Protein AF-A0A1W1VHV2-F1 (afdb_monomer)

pLDDT: mean 70.39, std 23.43, range [34.72, 97.94]

Organism: NCBI:txid695939

Nearest PDB structures (foldseek):
  7vsx-assembly1_A  TM=3.049E-01  e=1.206E+00  Oplophorus gracilirostris
  5ibo-assembly2_B  TM=2.809E-01  e=1.338E+00  Oplophorus gracilirostris
  4qgx-assembly3_B-2  TM=2.938E-01  e=2.374E+00  Homo sapiens

Structure (mmCIF, N/CA/C/O backbone):
data_AF-A0A1W1VHV2-F1
#
_entry.id   AF-A0A1W1VHV2-F1
#
loop_
_atom_site.group_PDB
_atom_site.id
_atom_site.type_symbol
_atom_site.label_atom_id
_atom_site.label_alt_id
_atom_site.label_comp_id
_atom_site.label_asym_id
_atom_site.label_entity_id
_atom_site.label_seq_id
_atom_site.pdbx_PDB_ins_code
_atom_site.Cartn_x
_atom_site.Cartn_y
_atom_site.Cartn_z
_atom_site.occupancy
_atom_site.B_iso_or_equiv
_atom_site.auth_seq_id
_atom_site.auth_comp_id
_atom_site.auth_asym_id
_atom_site.auth_atom_id
_atom_site.pdbx_PDB_model_num
ATOM 1 N N . MET A 1 1 ? -3.611 69.411 -1.180 1.00 46.16 1 MET A N 1
ATOM 2 C CA . MET A 1 1 ? -2.309 68.703 -1.144 1.00 46.16 1 MET A CA 1
ATOM 3 C C . MET A 1 1 ? -2.056 68.167 -2.555 1.00 46.16 1 MET A C 1
ATOM 5 O O . MET A 1 1 ? -2.666 67.181 -2.913 1.00 46.16 1 MET A O 1
ATOM 9 N N . SER A 1 2 ? -1.561 68.957 -3.509 1.00 45.34 2 SER A N 1
ATOM 10 C CA . SER A 1 2 ? -0.199 69.488 -3.720 1.00 45.34 2 SER A CA 1
ATOM 11 C C . SER A 1 2 ? 0.765 68.490 -4.389 1.00 45.34 2 SER A C 1
ATOM 13 O O . SER A 1 2 ? 1.057 67.450 -3.810 1.00 45.34 2 SER A O 1
ATOM 15 N N . ARG A 1 3 ? 1.307 68.955 -5.535 1.00 51.00 3 ARG A N 1
ATOM 16 C CA . ARG A 1 3 ? 2.403 68.480 -6.424 1.00 51.00 3 ARG A CA 1
ATOM 17 C C . ARG A 1 3 ? 1.969 67.570 -7.600 1.00 51.00 3 ARG A C 1
ATOM 19 O O . ARG A 1 3 ? 1.436 66.501 -7.359 1.00 51.00 3 ARG A O 1
ATOM 26 N N . ARG A 1 4 ? 1.976 68.011 -8.882 1.00 47.78 4 ARG A N 1
ATOM 27 C CA . ARG A 1 4 ? 3.103 68.406 -9.799 1.00 47.78 4 ARG A CA 1
ATOM 28 C C . ARG A 1 4 ? 4.195 67.320 -9.846 1.00 47.78 4 ARG A C 1
ATOM 30 O O . ARG A 1 4 ? 4.596 66.890 -8.779 1.00 47.78 4 ARG A O 1
ATOM 37 N N . ALA A 1 5 ? 4.793 66.900 -10.962 1.00 47.09 5 ALA A N 1
ATOM 38 C CA . ALA A 1 5 ? 4.772 67.257 -12.387 1.00 47.09 5 ALA A CA 1
ATOM 39 C C . ALA A 1 5 ? 5.662 66.226 -13.150 1.00 47.09 5 ALA A C 1
ATOM 41 O O . ALA A 1 5 ? 6.221 65.340 -12.514 1.00 47.09 5 ALA A O 1
ATOM 42 N N . GLU A 1 6 ? 5.834 66.434 -14.465 1.00 57.09 6 GLU A N 1
ATOM 43 C CA . GLU A 1 6 ? 6.851 65.867 -15.390 1.00 57.09 6 GLU A CA 1
ATOM 44 C C . GLU A 1 6 ? 6.553 64.468 -15.967 1.00 57.09 6 GLU A C 1
ATOM 46 O O . GLU A 1 6 ? 6.576 63.470 -15.265 1.00 57.09 6 GLU A O 1
ATOM 51 N N . GLN A 1 7 ? 6.147 64.282 -17.231 1.00 50.66 7 GLN A N 1
ATOM 52 C CA . GLN A 1 7 ? 6.642 64.779 -18.531 1.00 50.66 7 GLN A CA 1
ATOM 53 C C . GLN A 1 7 ? 8.048 64.272 -18.891 1.00 50.66 7 GLN A C 1
ATOM 55 O O . GLN A 1 7 ? 9.044 64.914 -18.587 1.00 50.66 7 GLN A O 1
ATOM 60 N N . ARG A 1 8 ? 8.118 63.196 -19.689 1.00 44.16 8 ARG A N 1
ATOM 61 C CA . ARG A 1 8 ? 9.088 63.107 -20.792 1.00 44.16 8 ARG A CA 1
ATOM 62 C C . ARG A 1 8 ? 8.592 62.188 -21.904 1.00 44.16 8 ARG A C 1
ATOM 64 O O . ARG A 1 8 ? 8.605 60.968 -21.811 1.00 44.16 8 ARG A O 1
ATOM 71 N N . VAL A 1 9 ? 8.191 62.842 -22.986 1.00 51.50 9 VAL A N 1
ATOM 72 C CA . VAL A 1 9 ? 8.218 62.309 -24.344 1.00 51.50 9 VAL A CA 1
ATOM 73 C C . VAL A 1 9 ? 9.679 62.019 -24.688 1.00 51.50 9 VAL A C 1
ATOM 75 O O . VAL A 1 9 ? 10.493 62.940 -24.696 1.00 51.50 9 VAL A O 1
ATOM 78 N N . GLN A 1 10 ? 10.009 60.770 -25.006 1.00 50.62 10 GLN A N 1
ATOM 79 C CA . GLN A 1 10 ? 11.232 60.429 -25.729 1.00 50.62 10 GLN A CA 1
ATOM 80 C C . GLN A 1 10 ? 10.896 59.498 -26.891 1.00 50.62 10 GLN A C 1
ATOM 82 O O . GLN A 1 10 ? 10.895 58.276 -26.813 1.00 50.62 10 GLN A O 1
ATOM 87 N N . ASN A 1 11 ? 10.572 60.182 -27.983 1.00 46.72 11 ASN A N 1
ATOM 88 C CA . ASN A 1 11 ? 10.811 59.814 -29.367 1.00 46.72 11 ASN A CA 1
ATOM 89 C C . ASN A 1 11 ? 12.067 58.930 -29.520 1.00 46.72 11 ASN A C 1
ATOM 91 O O . ASN A 1 11 ? 13.150 59.311 -29.081 1.00 46.72 11 ASN A O 1
ATOM 95 N N . SER A 1 12 ? 11.936 57.766 -30.150 1.00 46.41 12 SER A N 1
ATOM 96 C CA . SER A 1 12 ? 13.065 56.946 -30.604 1.00 46.41 12 SER A CA 1
ATOM 97 C C . SER A 1 12 ? 12.650 56.188 -31.856 1.00 46.41 12 SER A C 1
ATOM 99 O O . SER A 1 12 ? 12.110 55.089 -31.811 1.00 46.41 12 SER A O 1
ATOM 101 N N . LYS A 1 13 ? 12.879 56.835 -32.994 1.00 49.34 13 LYS A N 1
ATOM 102 C CA . LYS A 1 13 ? 12.854 56.249 -34.331 1.00 49.34 13 LYS A CA 1
ATOM 103 C C . LYS A 1 13 ? 14.155 55.462 -34.539 1.00 49.34 13 LYS A C 1
ATOM 105 O O . LYS A 1 13 ? 15.211 56.069 -34.376 1.00 49.34 13 LYS A O 1
ATOM 110 N N . PRO A 1 14 ? 14.128 54.199 -34.990 1.00 47.22 14 PRO A N 1
ATOM 111 C CA . PRO A 1 14 ? 15.280 53.611 -35.655 1.00 47.22 14 PRO A CA 1
ATOM 112 C C . PRO A 1 14 ? 15.006 53.475 -37.157 1.00 47.22 14 PRO A C 1
ATOM 114 O O . PRO A 1 14 ? 14.216 52.649 -37.609 1.00 47.22 14 PRO A O 1
ATOM 117 N N . LEU A 1 15 ? 15.681 54.325 -37.935 1.00 49.50 15 LEU A N 1
ATOM 118 C CA . LEU A 1 15 ? 16.074 54.004 -39.305 1.00 49.50 15 LEU A CA 1
ATOM 119 C C . LEU A 1 15 ? 17.267 53.048 -39.223 1.00 49.50 15 LEU A C 1
ATO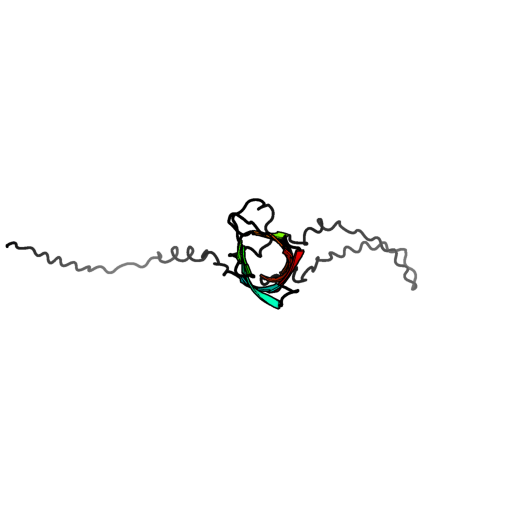M 121 O O . LEU A 1 15 ? 18.216 53.337 -38.500 1.00 49.50 15 LEU A O 1
ATOM 125 N N . GLY A 1 16 ? 17.271 51.986 -40.023 1.00 42.53 16 GLY A N 1
ATOM 126 C CA . GLY A 1 16 ? 18.490 51.205 -40.219 1.00 42.53 16 GLY A CA 1
ATOM 127 C C . GLY A 1 16 ? 18.260 49.857 -40.876 1.00 42.53 16 GLY A C 1
ATOM 128 O O . GLY A 1 16 ? 18.173 48.843 -40.200 1.00 42.53 16 GLY A O 1
ATOM 129 N N . ARG A 1 17 ? 18.180 49.857 -42.209 1.00 48.97 17 ARG A N 1
ATOM 130 C CA . ARG A 1 17 ? 18.412 48.677 -43.051 1.00 48.97 17 ARG A CA 1
ATOM 131 C C . ARG A 1 17 ? 19.785 48.075 -42.737 1.00 48.97 17 ARG A C 1
ATOM 133 O O . ARG A 1 17 ? 20.759 48.820 -42.711 1.00 48.97 17 ARG A O 1
ATOM 140 N N . GLY A 1 18 ? 19.873 46.747 -42.712 1.00 41.62 18 GLY A N 1
ATOM 141 C CA . GLY A 1 18 ? 21.086 46.065 -43.157 1.00 41.62 18 GLY A CA 1
ATOM 142 C C . GLY A 1 18 ? 21.492 44.825 -42.372 1.00 41.62 18 GLY A C 1
ATOM 143 O O . GLY A 1 18 ? 21.895 44.917 -41.224 1.00 41.62 18 GLY A O 1
ATOM 144 N N . VAL A 1 19 ? 21.552 43.728 -43.127 1.00 42.66 19 VAL A N 1
ATOM 145 C CA . VAL A 1 19 ? 22.446 42.573 -42.968 1.00 42.66 19 VAL A CA 1
ATOM 146 C C . VAL A 1 19 ? 21.924 41.411 -42.114 1.00 42.66 19 VAL A C 1
ATOM 148 O O . VAL A 1 19 ? 21.852 41.431 -40.892 1.00 42.66 19 VAL A O 1
ATOM 151 N N . ALA A 1 20 ? 21.580 40.367 -42.868 1.00 47.47 20 ALA A N 1
ATOM 152 C CA . ALA A 1 20 ? 21.399 38.981 -42.486 1.00 47.47 20 ALA A CA 1
ATOM 153 C C . ALA A 1 20 ? 22.526 38.429 -41.600 1.00 47.47 20 ALA A C 1
ATOM 155 O O . ALA A 1 20 ? 23.688 38.781 -41.779 1.00 47.47 20 ALA A O 1
ATOM 156 N N . GLY A 1 21 ? 22.204 37.455 -40.750 1.00 41.00 21 GLY A N 1
ATOM 157 C CA . GLY A 1 21 ? 23.234 36.588 -40.181 1.00 41.00 21 GLY A CA 1
ATOM 158 C C . GLY A 1 21 ? 22.825 35.891 -38.894 1.00 41.00 21 GLY A C 1
ATOM 159 O O . GLY A 1 21 ? 22.950 36.460 -37.821 1.00 41.00 21 GLY A O 1
ATOM 160 N N . CYS A 1 22 ? 22.351 34.651 -39.034 1.00 45.12 22 CYS A N 1
ATOM 161 C CA . CYS A 1 22 ? 22.506 33.535 -38.095 1.00 45.12 22 CYS A CA 1
ATOM 162 C C . CYS A 1 22 ? 22.756 33.864 -36.609 1.00 45.12 22 CYS A C 1
ATOM 164 O O . CYS A 1 22 ? 23.897 33.845 -36.160 1.00 45.12 22 CYS A O 1
ATOM 166 N N . ALA A 1 23 ? 21.696 34.028 -35.813 1.00 42.41 23 ALA A N 1
ATOM 167 C CA . ALA A 1 23 ? 21.798 33.898 -34.351 1.00 42.41 23 ALA A CA 1
ATOM 168 C C . ALA A 1 23 ? 20.486 33.443 -33.677 1.00 42.41 23 ALA A C 1
ATOM 170 O O . ALA A 1 23 ? 20.218 33.772 -32.526 1.00 42.41 23 ALA A O 1
ATOM 171 N N . LEU A 1 24 ? 19.647 32.676 -34.379 1.00 49.59 24 LEU A N 1
ATOM 172 C CA . LEU A 1 24 ? 18.458 32.027 -33.814 1.00 49.59 24 LEU A CA 1
ATOM 173 C C . LEU A 1 24 ? 18.699 30.516 -33.820 1.00 49.59 24 LEU A C 1
ATOM 175 O O . LEU A 1 24 ? 18.392 29.856 -34.806 1.00 49.59 24 LEU A O 1
ATOM 179 N N . GLY A 1 25 ? 19.311 29.962 -32.769 1.00 51.78 25 GLY A N 1
ATOM 180 C CA . GLY A 1 25 ? 19.614 28.524 -32.797 1.00 51.78 25 GLY A CA 1
ATOM 181 C C . GLY A 1 25 ? 20.086 27.819 -31.528 1.00 51.78 25 GLY A C 1
ATOM 182 O O . GLY A 1 25 ? 20.422 26.648 -31.637 1.00 51.78 25 GLY A O 1
ATOM 183 N N . VAL A 1 26 ? 20.136 28.449 -30.343 1.00 49.34 26 VAL A N 1
ATOM 184 C CA . VAL A 1 26 ? 20.711 27.770 -29.149 1.00 49.34 26 VAL A CA 1
ATOM 185 C C . VAL A 1 26 ? 19.825 27.806 -27.890 1.00 49.34 26 VAL A C 1
ATOM 187 O O . VAL A 1 26 ? 20.106 27.107 -26.925 1.00 49.34 26 VAL A O 1
ATOM 190 N N . ALA A 1 27 ? 18.690 28.512 -27.879 1.00 46.28 27 ALA A N 1
ATOM 191 C CA . ALA A 1 27 ? 17.846 28.600 -26.673 1.00 46.28 27 ALA A CA 1
ATOM 192 C C . ALA A 1 27 ? 16.761 27.504 -26.540 1.00 46.28 27 ALA A C 1
ATOM 194 O O . ALA A 1 27 ? 16.079 27.450 -25.522 1.00 46.28 27 ALA A O 1
ATOM 195 N N . ALA A 1 28 ? 16.585 26.623 -27.534 1.00 49.59 28 ALA A N 1
ATOM 196 C CA . ALA A 1 28 ? 15.492 25.637 -27.543 1.00 49.59 28 ALA A CA 1
ATOM 197 C C . ALA A 1 28 ? 15.873 24.236 -27.017 1.00 49.59 28 ALA A C 1
ATOM 199 O O . ALA A 1 28 ? 15.008 23.371 -26.925 1.00 49.59 28 ALA A O 1
ATOM 200 N N . LEU A 1 29 ? 17.139 23.987 -26.660 1.00 48.91 29 LEU A N 1
ATOM 201 C CA . LEU A 1 29 ? 17.611 22.645 -26.273 1.00 48.91 29 LEU A CA 1
ATOM 202 C C . LEU A 1 29 ? 17.607 22.368 -24.758 1.00 48.91 29 LEU A C 1
ATOM 204 O O . LEU A 1 29 ? 17.902 21.249 -24.351 1.00 48.91 29 LEU A O 1
ATOM 208 N N . LEU A 1 30 ? 17.232 23.338 -23.917 1.00 47.44 30 LEU A N 1
ATOM 209 C CA . LEU A 1 30 ? 17.225 23.172 -22.453 1.00 47.44 30 LEU A CA 1
ATOM 210 C C . LEU A 1 30 ? 15.849 22.836 -21.849 1.00 47.44 30 LEU A C 1
ATOM 212 O O . LEU A 1 30 ? 15.763 22.644 -20.640 1.00 47.44 30 LEU A O 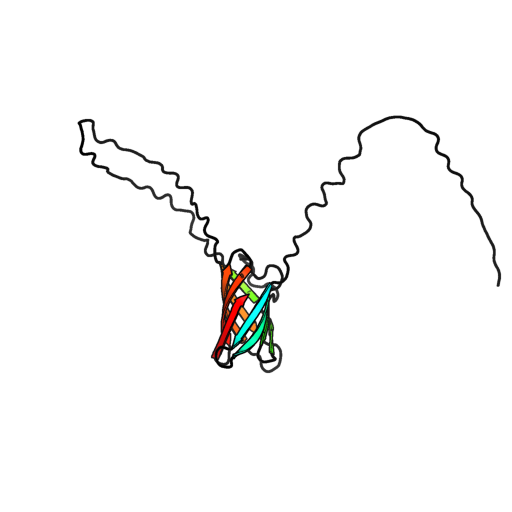1
ATOM 216 N N . SER A 1 31 ? 14.775 22.722 -22.639 1.00 48.25 31 SER A N 1
ATOM 217 C CA . SER A 1 31 ? 13.433 22.430 -22.099 1.00 48.25 31 SER A CA 1
ATOM 218 C C . SER A 1 31 ? 13.074 20.939 -22.004 1.00 48.25 31 SER A C 1
ATOM 220 O O . SER A 1 31 ? 11.997 20.623 -21.504 1.00 48.25 31 SER A O 1
ATOM 222 N N . SER A 1 32 ? 13.925 20.005 -22.456 1.00 48.28 32 SER A N 1
ATOM 223 C CA . SER A 1 32 ? 13.510 18.590 -22.576 1.00 48.28 32 SER A CA 1
ATOM 224 C C . SER A 1 32 ? 13.691 17.726 -21.318 1.00 48.28 32 SER A C 1
ATOM 226 O O . SER A 1 32 ? 13.180 16.612 -21.280 1.00 48.28 32 SER A O 1
ATOM 228 N N . CYS A 1 33 ? 14.315 18.240 -20.254 1.00 52.69 33 CYS A N 1
ATOM 229 C CA . CYS A 1 33 ? 14.342 17.577 -18.944 1.00 52.69 33 CYS A CA 1
ATOM 230 C C . CYS A 1 33 ? 13.287 18.179 -18.006 1.00 52.69 33 CYS A C 1
ATOM 232 O O . CYS A 1 33 ? 13.609 18.692 -16.935 1.00 52.69 33 CYS A O 1
ATOM 234 N N . ALA A 1 34 ? 12.011 18.127 -18.391 1.00 55.25 34 ALA A N 1
ATOM 235 C CA . ALA A 1 34 ? 10.958 18.215 -17.387 1.00 55.25 34 ALA A CA 1
ATOM 236 C C . ALA A 1 34 ? 10.967 16.889 -16.603 1.00 55.25 34 ALA A C 1
ATOM 238 O O . ALA A 1 34 ? 10.843 15.832 -17.229 1.00 55.25 34 ALA A O 1
ATOM 239 N N . PRO A 1 35 ? 11.147 16.893 -15.269 1.00 57.12 35 PRO A N 1
ATOM 240 C CA . PRO A 1 35 ? 11.045 15.668 -14.493 1.00 57.12 35 PRO A CA 1
ATOM 241 C C . PRO A 1 35 ? 9.645 15.096 -14.709 1.00 57.12 35 PRO A C 1
ATOM 243 O O . PRO A 1 35 ? 8.649 15.778 -14.467 1.00 57.12 35 PRO A O 1
ATOM 246 N N . THR A 1 36 ? 9.561 13.858 -15.196 1.00 58.16 36 THR A N 1
ATOM 247 C CA . THR A 1 36 ? 8.297 13.129 -15.256 1.00 58.16 36 THR A CA 1
ATOM 248 C C . THR A 1 36 ? 7.767 13.026 -13.829 1.00 58.16 36 THR A C 1
ATOM 250 O O . THR A 1 36 ? 8.256 12.229 -13.031 1.00 58.16 36 THR A O 1
ATOM 253 N N . LEU A 1 37 ? 6.803 13.880 -13.487 1.00 56.34 37 LEU A N 1
ATOM 254 C CA . LEU A 1 37 ? 6.045 13.795 -12.248 1.00 56.34 37 LEU A CA 1
ATOM 255 C C . LEU A 1 37 ? 5.239 12.497 -12.316 1.00 56.34 37 LEU A C 1
ATOM 257 O O . LEU A 1 37 ? 4.142 12.467 -12.866 1.00 56.34 37 LEU A O 1
ATOM 261 N N . THR A 1 38 ? 5.801 11.400 -11.813 1.00 66.25 38 THR A N 1
ATOM 262 C CA . THR A 1 38 ? 5.036 10.173 -11.581 1.00 66.25 38 THR A CA 1
ATOM 263 C C . THR A 1 38 ? 3.916 10.504 -10.605 1.00 66.25 38 THR A C 1
ATOM 265 O O . THR A 1 38 ? 4.187 10.934 -9.482 1.00 66.25 38 THR A O 1
ATOM 268 N N . ALA A 1 39 ? 2.670 10.356 -11.052 1.00 73.75 39 ALA A N 1
ATOM 269 C CA . ALA A 1 39 ? 1.502 10.527 -10.203 1.00 73.75 39 ALA A CA 1
ATOM 270 C C . ALA A 1 39 ? 1.523 9.512 -9.046 1.00 73.75 39 ALA A C 1
ATOM 272 O O . ALA A 1 39 ? 2.211 8.493 -9.099 1.00 73.75 39 ALA A O 1
ATOM 273 N N . SER A 1 40 ? 0.786 9.817 -7.981 1.00 85.56 40 SER A N 1
ATOM 274 C CA . SER A 1 40 ? 0.564 8.872 -6.888 1.00 85.56 40 SER A CA 1
ATOM 275 C C . SER A 1 40 ? -0.372 7.750 -7.350 1.00 85.56 40 SER A C 1
ATOM 277 O O . SER A 1 40 ? -1.363 8.031 -8.023 1.00 85.56 40 SER A O 1
ATOM 279 N N . THR A 1 41 ? -0.077 6.504 -6.973 1.00 90.25 41 THR A N 1
ATOM 280 C CA . THR A 1 41 ? -0.965 5.355 -7.219 1.00 90.25 41 THR A CA 1
ATOM 281 C C . THR A 1 41 ? -1.919 5.194 -6.043 1.00 90.25 41 THR A C 1
ATOM 283 O O . THR A 1 41 ? -1.486 5.221 -4.890 1.00 90.25 41 THR A O 1
ATOM 286 N N . VAL A 1 42 ? -3.211 5.020 -6.318 1.00 94.31 42 VAL A N 1
ATOM 287 C CA . VAL A 1 42 ? -4.249 4.836 -5.296 1.00 94.31 42 VAL A CA 1
ATOM 288 C C . VAL A 1 42 ? -4.938 3.500 -5.520 1.00 94.31 42 VAL A C 1
ATOM 290 O O . VAL A 1 42 ? -5.335 3.187 -6.636 1.00 94.31 42 VAL A O 1
ATOM 293 N N . GLY A 1 43 ? -5.118 2.748 -4.442 1.00 95.88 43 GLY A N 1
ATOM 294 C CA . GLY A 1 43 ? -5.795 1.464 -4.441 1.00 95.88 43 GLY A CA 1
ATOM 295 C C . GLY A 1 43 ? -6.746 1.285 -3.269 1.00 95.88 43 GLY A C 1
ATOM 296 O O . GLY A 1 43 ? -6.993 2.197 -2.476 1.00 95.88 43 GLY A O 1
ATOM 297 N N . ARG A 1 44 ? -7.262 0.065 -3.155 1.00 97.56 44 ARG A N 1
ATOM 298 C CA . ARG A 1 44 ? -8.209 -0.368 -2.128 1.00 97.56 44 ARG A CA 1
ATOM 299 C C . ARG A 1 44 ? -7.553 -1.391 -1.212 1.00 97.56 44 ARG A C 1
ATOM 301 O O . ARG A 1 44 ? -6.782 -2.226 -1.678 1.00 97.56 44 ARG A O 1
ATOM 308 N N . VAL A 1 45 ? -7.895 -1.346 0.069 1.00 97.19 45 VAL A N 1
ATOM 309 C CA . VAL A 1 45 ? -7.560 -2.374 1.062 1.00 97.19 45 VAL A CA 1
ATOM 310 C C . VAL A 1 45 ? -8.848 -2.864 1.713 1.00 97.19 45 VAL A C 1
ATOM 312 O O . VAL A 1 45 ? -9.766 -2.077 1.912 1.00 97.19 45 VAL A O 1
ATOM 315 N N . VAL A 1 46 ? -8.942 -4.153 2.022 1.00 97.81 46 VAL A N 1
ATOM 316 C CA . VAL A 1 46 ? -10.135 -4.749 2.633 1.00 97.81 46 VAL A CA 1
ATOM 317 C C . VAL A 1 46 ? -9.721 -5.668 3.768 1.00 97.81 46 VAL A C 1
ATOM 319 O O . VAL A 1 46 ? -8.849 -6.517 3.589 1.00 97.81 46 VAL A O 1
ATOM 322 N N . ASN A 1 47 ? -10.358 -5.523 4.926 1.00 97.00 47 ASN A N 1
ATOM 323 C CA . ASN A 1 47 ?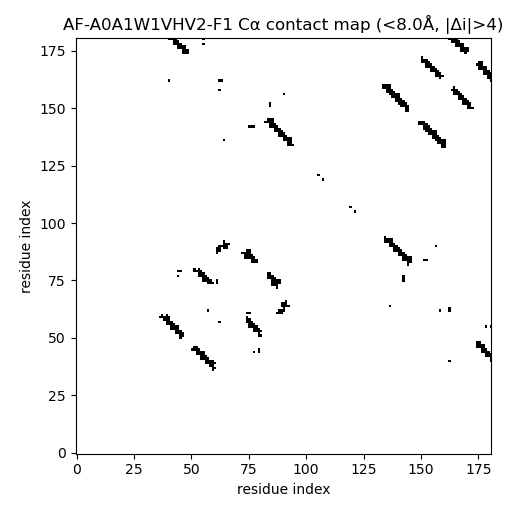 -10.258 -6.481 6.014 1.00 97.00 47 ASN A CA 1
ATOM 324 C C . ASN A 1 47 ? -11.059 -7.740 5.662 1.00 97.00 47 ASN A C 1
ATOM 326 O O . ASN A 1 47 ? -12.281 -7.710 5.550 1.00 97.00 47 ASN A O 1
ATOM 330 N N . THR A 1 48 ? -10.371 -8.866 5.514 1.00 96.38 48 THR A N 1
ATOM 331 C CA . THR A 1 48 ? -10.984 -10.133 5.086 1.00 96.38 48 THR A CA 1
ATOM 332 C C . THR A 1 48 ? -11.922 -10.751 6.119 1.00 96.38 48 THR A C 1
ATOM 334 O O . THR A 1 48 ? -12.755 -11.572 5.746 1.00 96.38 48 THR A O 1
ATOM 337 N N . SER A 1 49 ? -11.804 -10.387 7.402 1.00 94.12 49 SER A N 1
ATOM 338 C CA . SER A 1 49 ? -12.673 -10.932 8.449 1.00 94.12 49 SER A CA 1
ATOM 339 C C . SER A 1 49 ? -13.934 -10.103 8.671 1.00 94.12 49 SER A C 1
ATOM 341 O O . SER A 1 49 ? -14.974 -10.673 8.987 1.00 94.12 49 SER A O 1
ATOM 343 N N . THR A 1 50 ? -13.866 -8.779 8.502 1.00 95.44 50 THR A N 1
ATOM 344 C CA . THR A 1 50 ? -15.004 -7.873 8.749 1.00 95.44 50 THR A CA 1
ATOM 345 C C . THR A 1 50 ? -15.658 -7.342 7.475 1.00 95.44 50 THR A C 1
ATOM 347 O O . THR A 1 50 ? -16.770 -6.827 7.541 1.00 95.44 50 THR A O 1
ATOM 350 N N . GLY A 1 51 ? -14.987 -7.443 6.324 1.00 95.00 51 GLY A N 1
ATOM 351 C CA . GLY A 1 51 ? -15.410 -6.815 5.070 1.00 95.00 51 GLY A CA 1
ATOM 352 C C . GLY A 1 51 ? -15.202 -5.299 5.037 1.00 95.00 51 GLY A C 1
ATOM 353 O O . GLY A 1 51 ? -15.637 -4.646 4.096 1.00 95.00 51 GLY A O 1
ATOM 354 N N . GLU A 1 52 ? -14.556 -4.725 6.054 1.00 96.56 52 GLU A N 1
ATOM 355 C CA . GLU A 1 52 ? -14.301 -3.290 6.109 1.00 96.56 52 GLU A CA 1
ATOM 356 C C . GLU A 1 52 ? -13.320 -2.865 5.014 1.00 96.56 52 GLU A C 1
ATOM 358 O O . GLU A 1 52 ? -12.215 -3.405 4.912 1.00 96.56 52 GLU A O 1
ATOM 363 N N . GLU A 1 53 ? -13.717 -1.880 4.213 1.00 96.88 53 GLU A N 1
ATOM 364 C CA . GLU A 1 53 ? -12.902 -1.345 3.128 1.00 96.88 53 GLU A CA 1
ATOM 365 C C . GLU A 1 53 ? -12.161 -0.071 3.536 1.00 96.88 53 GLU A C 1
ATOM 367 O O . GLU A 1 53 ? -12.565 0.688 4.416 1.00 96.88 53 GLU A O 1
ATOM 372 N N . GLY A 1 54 ? -11.061 0.174 2.841 1.00 96.75 54 GLY A N 1
ATOM 373 C CA . GLY A 1 54 ? -10.199 1.322 3.018 1.00 96.75 54 GLY A CA 1
ATOM 374 C C . GLY A 1 54 ? -9.419 1.637 1.746 1.00 96.75 54 GLY A C 1
ATOM 375 O O . GLY A 1 54 ? -9.575 0.985 0.711 1.00 96.75 54 GLY A O 1
ATOM 376 N N . SER A 1 55 ? -8.531 2.623 1.825 1.00 97.38 55 SER A N 1
ATOM 377 C CA . SER A 1 55 ? -7.693 3.060 0.704 1.00 97.38 55 SER A CA 1
ATOM 378 C C . SER A 1 55 ? -6.208 2.929 1.014 1.00 97.38 55 SER A C 1
ATOM 380 O O . SER A 1 55 ? -5.783 3.169 2.144 1.00 97.38 55 SER A O 1
ATOM 382 N N . VAL A 1 56 ? -5.408 2.640 -0.007 1.00 96.81 56 VAL A N 1
ATOM 383 C CA . VAL A 1 56 ? -3.943 2.722 0.043 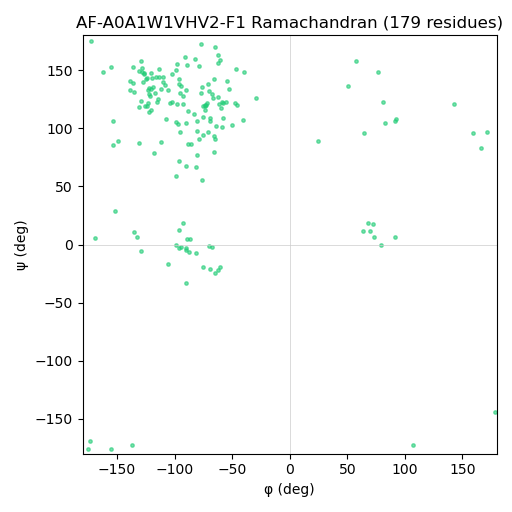1.00 96.81 56 VAL A CA 1
ATOM 384 C C . VAL A 1 56 ? -3.455 3.734 -0.986 1.00 96.81 56 VAL A C 1
ATOM 386 O O . VAL A 1 56 ? -3.917 3.739 -2.121 1.00 96.81 56 VAL A O 1
ATOM 389 N N . THR A 1 57 ? -2.512 4.585 -0.599 1.00 96.31 57 THR A N 1
ATOM 390 C CA . THR A 1 57 ? -1.925 5.612 -1.460 1.00 96.31 57 THR A CA 1
ATOM 391 C C . THR A 1 57 ? -0.413 5.465 -1.458 1.00 96.31 57 THR A C 1
ATOM 393 O O . THR A 1 57 ? 0.235 5.618 -0.421 1.00 96.31 57 THR A O 1
ATOM 396 N N . PHE A 1 58 ? 0.154 5.207 -2.630 1.00 94.00 58 PHE A N 1
ATOM 397 C CA . PHE A 1 58 ? 1.586 5.132 -2.874 1.00 94.00 58 PHE A CA 1
ATOM 398 C C . PHE A 1 58 ? 2.075 6.460 -3.439 1.00 94.00 58 PHE A C 1
ATOM 400 O O . PHE A 1 58 ? 1.618 6.920 -4.488 1.00 94.00 58 PHE A O 1
ATOM 407 N N . GLY A 1 59 ? 3.018 7.087 -2.745 1.00 90.69 59 GLY A N 1
ATOM 408 C CA . GLY A 1 59 ? 3.667 8.302 -3.209 1.00 90.69 59 GLY A CA 1
ATOM 409 C C . GLY A 1 59 ? 4.449 8.082 -4.514 1.00 90.69 59 GLY A C 1
ATOM 410 O O . GLY A 1 59 ? 4.776 6.944 -4.864 1.00 90.69 59 GLY A O 1
ATOM 411 N N . PRO A 1 60 ? 4.795 9.166 -5.228 1.00 86.12 60 PRO A N 1
ATOM 412 C CA . PRO A 1 60 ? 5.536 9.105 -6.486 1.00 86.12 60 PRO A CA 1
ATOM 413 C C . PRO A 1 60 ? 6.768 8.190 -6.425 1.00 86.12 60 PRO A C 1
ATOM 415 O O . PRO A 1 60 ? 7.669 8.382 -5.604 1.00 86.12 60 PRO A O 1
ATOM 418 N N . GLY A 1 61 ? 6.809 7.185 -7.302 1.00 83.62 61 GLY A N 1
ATOM 419 C CA . GLY A 1 61 ? 7.934 6.255 -7.424 1.00 83.62 61 GLY A CA 1
ATOM 420 C C . GLY A 1 61 ? 8.122 5.283 -6.251 1.00 83.62 61 GLY A C 1
ATOM 421 O O . GLY A 1 61 ? 9.164 4.628 -6.189 1.00 83.62 61 GLY A O 1
ATOM 422 N N . ALA A 1 62 ? 7.153 5.168 -5.333 1.00 85.88 62 ALA A N 1
ATOM 423 C CA . ALA A 1 62 ? 7.171 4.174 -4.253 1.00 85.88 62 ALA A CA 1
ATOM 424 C C . ALA A 1 62 ? 7.083 2.727 -4.773 1.00 85.88 62 ALA A C 1
ATOM 426 O O . ALA A 1 62 ? 7.562 1.808 -4.116 1.00 85.88 62 ALA A O 1
ATOM 427 N N . LEU A 1 63 ? 6.513 2.545 -5.968 1.00 85.62 63 LEU A N 1
ATOM 428 C CA . LEU A 1 63 ? 6.312 1.255 -6.630 1.00 85.62 63 LEU A CA 1
ATOM 429 C C . LEU A 1 63 ? 7.422 0.897 -7.638 1.00 85.62 63 LE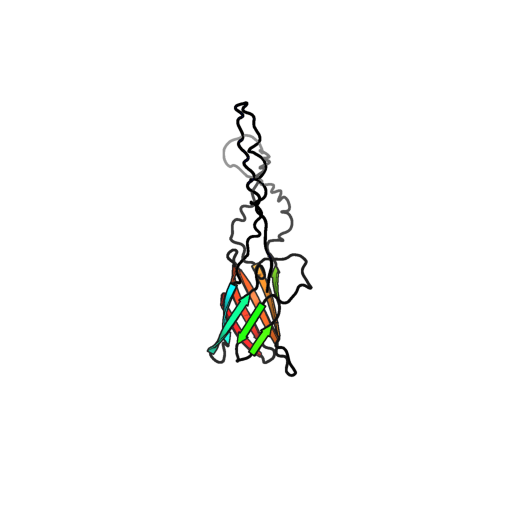U A C 1
ATOM 431 O O . LEU A 1 63 ? 7.314 -0.057 -8.412 1.00 85.62 63 LEU A O 1
ATOM 435 N N . ARG A 1 64 ? 8.537 1.632 -7.609 1.00 82.31 64 ARG A N 1
ATOM 436 C CA . ARG A 1 64 ? 9.739 1.328 -8.393 1.00 82.31 64 ARG A CA 1
ATOM 437 C C . ARG A 1 64 ? 10.729 0.554 -7.527 1.00 82.31 64 ARG A C 1
ATOM 439 O O . ARG A 1 64 ? 10.943 0.896 -6.366 1.00 82.31 64 ARG A O 1
ATOM 446 N N . ALA A 1 65 ? 11.367 -0.467 -8.101 1.00 71.69 65 ALA A N 1
ATOM 447 C CA . ALA A 1 65 ? 12.453 -1.169 -7.426 1.00 71.69 65 ALA A CA 1
ATOM 448 C C . ALA A 1 65 ? 13.610 -0.192 -7.165 1.00 71.69 65 ALA A C 1
ATOM 450 O O . ALA A 1 65 ? 14.070 0.490 -8.083 1.00 71.69 65 ALA A O 1
ATOM 451 N N . ARG A 1 66 ? 14.071 -0.109 -5.914 1.00 67.00 66 ARG A N 1
ATOM 452 C CA . ARG A 1 66 ? 15.215 0.726 -5.527 1.00 67.00 66 ARG A CA 1
ATOM 453 C C . ARG A 1 66 ? 16.279 -0.145 -4.886 1.00 67.00 66 ARG A C 1
ATOM 455 O O . ARG A 1 66 ? 16.084 -0.668 -3.793 1.00 67.00 66 ARG A O 1
ATOM 462 N N . ALA A 1 67 ? 17.424 -0.269 -5.548 1.00 56.91 67 ALA A N 1
ATOM 463 C CA . ALA A 1 67 ? 18.606 -0.840 -4.924 1.00 56.91 67 ALA A CA 1
ATOM 464 C C . ALA A 1 67 ? 19.194 0.187 -3.937 1.00 56.91 67 ALA A C 1
ATOM 466 O O . ALA A 1 67 ? 19.572 1.283 -4.342 1.00 56.91 67 ALA A O 1
ATOM 467 N N . GLY A 1 68 ? 19.262 -0.159 -2.648 1.00 53.34 68 GLY A N 1
ATOM 468 C CA . GLY A 1 68 ? 20.065 0.576 -1.659 1.00 53.34 68 GLY A CA 1
ATOM 469 C C . GLY A 1 68 ? 19.388 1.708 -0.872 1.00 53.34 68 GLY A C 1
ATOM 470 O O . GLY A 1 68 ? 20.072 2.370 -0.101 1.00 53.34 68 GLY A O 1
ATOM 471 N N . ASP A 1 69 ? 18.075 1.932 -0.996 1.00 51.62 69 ASP A N 1
ATOM 472 C CA . ASP A 1 69 ? 17.359 2.966 -0.220 1.00 51.62 69 ASP A CA 1
ATOM 473 C C . ASP A 1 69 ? 16.688 2.361 1.031 1.00 51.62 69 ASP A C 1
ATOM 47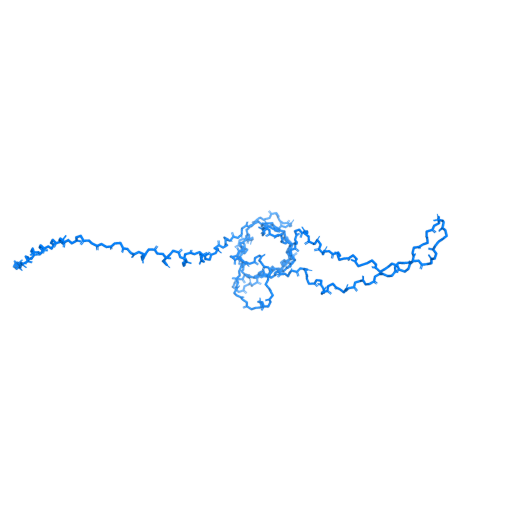5 O O . ASP A 1 69 ? 15.469 2.176 1.102 1.00 51.62 69 ASP A O 1
ATOM 479 N N . THR A 1 70 ? 17.511 1.993 2.016 1.00 51.84 70 THR A N 1
ATOM 480 C CA . THR A 1 70 ? 17.073 1.344 3.266 1.00 51.84 70 THR A CA 1
ATOM 481 C C . THR A 1 70 ? 16.543 2.320 4.326 1.00 51.84 70 THR A C 1
ATOM 483 O O . THR A 1 70 ? 15.997 1.868 5.328 1.00 51.84 70 THR A O 1
ATOM 486 N N . LEU A 1 71 ? 16.659 3.642 4.117 1.00 52.38 71 LEU A N 1
ATOM 487 C CA . LEU A 1 71 ? 16.359 4.672 5.132 1.00 52.38 71 LEU A CA 1
ATOM 488 C C . LEU A 1 71 ? 15.529 5.868 4.632 1.00 52.38 71 LEU A C 1
ATOM 490 O O . LEU A 1 71 ? 15.417 6.875 5.332 1.00 52.38 71 LEU A O 1
ATOM 494 N N . GLY A 1 72 ? 14.961 5.827 3.429 1.00 61.34 72 GLY A N 1
ATOM 495 C CA . GLY A 1 72 ? 14.184 6.966 2.946 1.00 61.34 72 GLY A CA 1
ATOM 496 C C . GLY A 1 72 ? 12.903 7.256 3.765 1.00 61.34 72 GLY A C 1
ATOM 497 O O . GLY A 1 72 ? 12.409 6.447 4.551 1.00 61.34 72 GLY A O 1
ATOM 498 N N . LYS A 1 73 ? 12.293 8.412 3.485 1.00 77.00 73 LYS A N 1
ATOM 499 C CA . LYS A 1 73 ? 11.046 8.909 4.105 1.00 77.00 73 LYS A CA 1
ATOM 500 C C . LYS A 1 73 ? 9.829 8.009 3.844 1.00 77.00 73 LYS A C 1
ATOM 502 O O . LYS A 1 73 ? 9.786 7.315 2.831 1.00 77.00 73 LYS A O 1
ATOM 507 N N . ASN A 1 74 ? 8.814 8.066 4.704 1.00 84.69 74 ASN A N 1
ATOM 508 C CA . ASN A 1 74 ? 7.539 7.390 4.450 1.00 84.69 74 ASN A CA 1
ATOM 509 C C . ASN A 1 74 ? 6.978 7.776 3.071 1.00 84.69 74 ASN A C 1
ATOM 511 O O . ASN A 1 74 ? 6.989 8.949 2.698 1.00 84.69 74 ASN A O 1
ATOM 515 N N . ASN A 1 75 ? 6.533 6.780 2.310 1.00 87.81 75 ASN A N 1
ATOM 516 C CA . ASN A 1 75 ? 6.054 6.931 0.937 1.00 87.81 75 ASN A CA 1
ATOM 517 C C . ASN A 1 75 ? 4.726 6.203 0.685 1.00 87.81 75 ASN A C 1
ATOM 519 O O . ASN A 1 75 ? 4.286 6.158 -0.459 1.00 87.81 75 ASN A O 1
ATOM 523 N N . VAL A 1 76 ? 4.095 5.648 1.723 1.00 93.81 76 VAL A N 1
ATOM 524 C CA . VAL A 1 76 ? 2.781 5.006 1.634 1.00 93.81 76 VAL A CA 1
ATOM 525 C C . VAL A 1 76 ? 1.909 5.428 2.806 1.00 93.81 76 VAL A C 1
ATOM 527 O O . VAL A 1 76 ? 2.377 5.467 3.948 1.00 93.81 76 VAL A O 1
ATOM 530 N N . THR A 1 77 ? 0.638 5.680 2.510 1.00 96.38 77 THR A N 1
ATOM 531 C CA . THR A 1 77 ? -0.418 5.909 3.496 1.00 96.38 77 THR A CA 1
ATOM 532 C C . THR A 1 77 ? -1.535 4.895 3.279 1.00 96.38 77 THR A C 1
ATOM 534 O O . THR A 1 77 ? -1.959 4.682 2.146 1.00 96.38 77 THR A O 1
ATOM 537 N N . VAL A 1 78 ? -2.028 4.277 4.349 1.00 96.69 78 VAL A N 1
ATOM 538 C CA . VAL A 1 78 ? -3.173 3.355 4.328 1.00 96.69 78 VAL A CA 1
ATOM 539 C C . VAL A 1 78 ? -4.236 3.880 5.284 1.00 96.69 78 VAL A C 1
ATOM 541 O O . VAL A 1 78 ? -3.920 4.232 6.415 1.00 96.69 78 VAL A O 1
ATOM 544 N N . GLN A 1 79 ? -5.490 3.919 4.851 1.00 97.00 79 GLN A N 1
ATOM 545 C CA . GLN A 1 79 ? -6.633 4.292 5.683 1.00 97.00 79 GLN A CA 1
ATOM 546 C C . GLN A 1 79 ? -7.618 3.130 5.717 1.00 97.00 79 GLN A C 1
ATOM 548 O O . GLN A 1 79 ? -8.138 2.759 4.671 1.00 97.00 79 GLN A O 1
ATOM 553 N N . VAL A 1 80 ? -7.840 2.541 6.892 1.00 95.81 80 VAL A N 1
ATOM 554 C CA . VAL A 1 80 ? -8.763 1.412 7.125 1.00 95.81 80 VAL A CA 1
ATOM 555 C C . VAL A 1 80 ? -9.069 1.336 8.622 1.00 95.81 80 VAL A C 1
ATOM 557 O O . VAL A 1 80 ? -8.215 1.713 9.428 1.00 95.81 80 VAL A O 1
ATOM 560 N N . GLY A 1 81 ? -10.253 0.890 9.044 1.00 91.38 81 GLY A N 1
ATOM 561 C CA . GLY A 1 81 ? -10.545 0.803 10.483 1.00 91.38 81 GLY A CA 1
ATOM 562 C C . GLY A 1 81 ? -10.758 2.162 11.149 1.00 91.38 81 GLY A C 1
ATOM 563 O O . GLY A 1 81 ? -10.532 2.282 12.350 1.00 91.38 81 GLY A O 1
ATOM 564 N N . GLY A 1 82 ? -11.028 3.224 10.377 1.00 91.31 82 GLY A N 1
ATOM 565 C CA . GLY A 1 82 ? -10.967 4.612 10.859 1.00 91.31 82 GLY A CA 1
ATOM 566 C C . GLY A 1 82 ? -9.565 5.074 11.294 1.00 91.31 82 GLY A C 1
ATOM 567 O O . GLY A 1 82 ? -9.427 6.130 11.909 1.00 91.31 82 GLY A O 1
ATOM 568 N N . ARG A 1 83 ? -8.516 4.297 10.993 1.00 93.50 83 ARG A N 1
ATOM 569 C CA . ARG A 1 83 ? -7.123 4.570 11.367 1.00 93.50 83 ARG A CA 1
ATOM 570 C C . ARG A 1 83 ? -6.304 4.939 10.131 1.00 93.50 83 ARG A C 1
ATOM 572 O O . ARG A 1 83 ? -6.503 4.381 9.054 1.00 93.50 83 ARG A O 1
ATOM 579 N N . SER A 1 84 ? -5.355 5.858 10.307 1.00 95.88 84 SER A N 1
ATOM 580 C CA . SER A 1 84 ? -4.363 6.215 9.288 1.00 95.88 84 SER A CA 1
ATOM 581 C C . SER A 1 84 ? -3.019 5.588 9.639 1.00 95.88 84 SER A C 1
ATOM 583 O O . SER A 1 84 ? -2.472 5.827 10.717 1.00 95.88 84 SER A O 1
ATOM 585 N N . TYR A 1 85 ? -2.499 4.777 8.729 1.00 96.25 85 TYR A N 1
ATOM 586 C CA . TYR A 1 85 ? -1.197 4.145 8.828 1.00 96.25 85 TYR A CA 1
ATOM 587 C C . TYR A 1 85 ? -0.250 4.792 7.831 1.00 96.25 85 TYR A C 1
ATOM 589 O O . TYR A 1 85 ? -0.601 5.010 6.673 1.00 96.25 85 TYR A O 1
ATOM 597 N N . VAL A 1 86 ? 0.978 5.043 8.261 1.00 95.50 86 VAL A N 1
ATOM 598 C CA . VAL A 1 86 ? 2.011 5.660 7.436 1.00 95.50 86 VAL A CA 1
ATOM 599 C C . VAL A 1 86 ? 3.257 4.790 7.481 1.00 95.50 86 VAL A C 1
ATOM 601 O O . VAL A 1 86 ? 3.613 4.233 8.524 1.00 95.50 86 VAL A O 1
ATOM 604 N N . GLY A 1 87 ? 3.925 4.641 6.344 1.00 93.06 87 GLY A N 1
ATOM 605 C CA . GLY A 1 87 ? 5.147 3.855 6.288 1.00 93.06 87 GLY A CA 1
ATOM 606 C C . GLY A 1 87 ? 5.748 3.767 4.903 1.00 93.06 87 GLY A C 1
ATOM 607 O O . GLY A 1 87 ? 5.754 4.747 4.152 1.00 93.06 87 GLY A O 1
ATOM 608 N N . ARG A 1 88 ? 6.315 2.600 4.592 1.00 91.38 88 ARG A N 1
ATOM 609 C CA . ARG A 1 88 ? 7.197 2.431 3.439 1.00 91.38 88 ARG A CA 1
ATOM 610 C C . ARG A 1 88 ? 6.958 1.134 2.683 1.00 91.38 88 ARG A C 1
ATOM 612 O O . ARG A 1 88 ? 6.952 0.066 3.290 1.00 91.38 88 ARG A O 1
ATOM 619 N N . ALA A 1 89 ? 6.876 1.246 1.357 1.00 89.81 89 ALA A N 1
ATOM 620 C CA . ALA A 1 89 ? 7.007 0.124 0.432 1.00 89.81 89 ALA A CA 1
ATOM 621 C C . ALA A 1 89 ? 8.454 0.000 -0.067 1.00 89.81 89 ALA A C 1
ATOM 623 O O . ALA A 1 89 ? 9.091 1.001 -0.412 1.00 89.81 89 ALA A O 1
ATOM 624 N N . ALA A 1 90 ? 8.958 -1.230 -0.116 1.00 87.44 90 ALA A N 1
ATOM 625 C CA . ALA A 1 90 ? 10.255 -1.580 -0.677 1.00 87.44 90 ALA A CA 1
ATOM 626 C C . ALA A 1 90 ? 10.094 -2.767 -1.630 1.00 87.44 90 ALA A C 1
ATOM 628 O O . ALA A 1 90 ? 9.691 -3.851 -1.210 1.00 87.44 90 ALA A O 1
ATOM 629 N N . LEU A 1 91 ? 10.418 -2.550 -2.906 1.00 85.88 91 LEU A N 1
ATOM 630 C CA . LEU A 1 91 ? 10.345 -3.556 -3.964 1.00 85.88 91 LEU A CA 1
ATOM 631 C C . LEU A 1 91 ? 11.746 -3.957 -4.411 1.00 85.88 91 LEU A C 1
ATOM 633 O O . LEU A 1 91 ? 12.625 -3.107 -4.582 1.00 85.88 91 LEU A O 1
ATOM 637 N N . VAL A 1 92 ? 11.922 -5.249 -4.651 1.00 81.62 92 VAL A N 1
ATOM 638 C CA . VAL A 1 92 ? 13.139 -5.836 -5.196 1.00 81.62 92 VAL A CA 1
ATOM 639 C C . VAL A 1 92 ? 12.830 -6.340 -6.598 1.00 81.62 92 VAL A C 1
ATOM 641 O O . VAL A 1 92 ? 11.811 -6.991 -6.837 1.00 81.62 92 VAL A O 1
ATOM 644 N N . ASP A 1 93 ? 13.714 -6.023 -7.539 1.00 71.00 93 ASP A N 1
ATOM 645 C CA . ASP A 1 93 ? 13.660 -6.640 -8.855 1.00 71.00 93 ASP A CA 1
ATOM 646 C C . ASP A 1 93 ? 14.207 -8.067 -8.734 1.00 71.00 93 ASP A C 1
ATOM 648 O O . ASP A 1 93 ? 15.357 -8.280 -8.342 1.00 71.00 93 ASP A O 1
ATOM 652 N N . THR A 1 94 ? 13.380 -9.062 -9.042 1.00 58.84 94 THR A N 1
ATOM 653 C CA . THR A 1 94 ? 13.774 -10.479 -9.027 1.00 58.84 94 THR A CA 1
ATOM 654 C C . THR A 1 94 ? 14.738 -10.820 -10.174 1.00 58.84 94 THR A C 1
ATOM 656 O O . THR A 1 94 ? 15.238 -11.939 -10.260 1.00 58.84 94 THR A O 1
ATOM 659 N N . ALA A 1 95 ? 15.074 -9.838 -11.022 1.00 54.00 95 ALA A N 1
ATOM 660 C CA . ALA A 1 95 ? 16.006 -9.931 -12.139 1.00 54.00 95 ALA A CA 1
ATOM 661 C C . ALA A 1 95 ? 17.488 -10.139 -11.798 1.00 54.00 95 ALA A C 1
ATOM 663 O O . ALA A 1 95 ? 18.276 -10.291 -12.731 1.00 54.00 95 ALA A O 1
ATOM 664 N N . VAL A 1 96 ? 17.908 -10.189 -10.528 1.00 46.19 96 VAL A N 1
ATOM 665 C CA . VAL A 1 96 ? 19.300 -10.548 -10.183 1.00 46.19 96 VAL A CA 1
ATOM 666 C C . VAL A 1 96 ? 19.502 -12.063 -10.335 1.00 46.19 96 VAL A C 1
ATOM 668 O O . VAL A 1 96 ? 19.906 -12.773 -9.420 1.00 46.19 96 VAL A O 1
ATOM 671 N N . THR A 1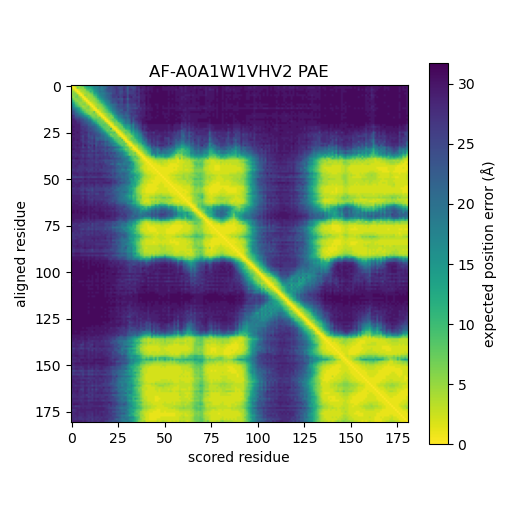 97 ? 19.209 -12.587 -11.524 1.00 42.03 97 THR A N 1
ATOM 672 C CA . THR A 1 97 ? 19.839 -13.816 -11.986 1.00 42.03 97 THR A CA 1
ATOM 673 C C . THR A 1 97 ? 21.266 -13.420 -12.336 1.00 42.03 97 THR A C 1
ATOM 675 O O . THR A 1 97 ? 21.483 -12.511 -13.138 1.00 42.03 97 THR A O 1
ATOM 678 N N . ALA A 1 98 ? 22.229 -14.040 -11.655 1.00 41.94 98 ALA A N 1
ATOM 679 C CA . ALA A 1 98 ? 23.661 -13.875 -11.879 1.00 41.94 98 ALA A CA 1
ATOM 680 C C . ALA A 1 98 ? 23.994 -13.774 -13.382 1.00 41.94 98 ALA A C 1
ATOM 682 O O . ALA A 1 98 ? 23.301 -14.420 -14.175 1.00 41.94 98 ALA A O 1
ATOM 683 N N . PRO A 1 99 ? 25.044 -13.021 -13.783 1.00 42.00 99 PRO A N 1
ATOM 684 C CA . PRO A 1 99 ? 25.464 -12.956 -15.179 1.00 42.00 99 PRO A CA 1
ATOM 685 C C . PRO A 1 99 ? 25.495 -14.375 -15.730 1.00 42.00 99 PRO A C 1
ATOM 687 O O . PRO A 1 99 ? 26.147 -15.249 -15.152 1.00 42.00 99 PRO A O 1
ATOM 690 N N . SER A 1 100 ? 24.690 -14.597 -16.770 1.00 44.59 100 SER A N 1
ATOM 691 C CA . SER A 1 100 ? 24.496 -15.878 -17.435 1.00 44.59 100 SER A CA 1
ATOM 692 C C . SER A 1 100 ? 25.843 -16.571 -17.559 1.00 44.59 100 SER A C 1
ATOM 694 O O . SER A 1 100 ? 26.699 -16.131 -18.332 1.00 44.59 100 SER A O 1
ATOM 696 N N . ARG A 1 101 ? 26.067 -17.620 -16.760 1.00 43.09 101 ARG A N 1
ATOM 697 C CA . ARG A 1 101 ? 27.234 -18.469 -16.960 1.00 43.09 101 ARG A CA 1
ATOM 698 C C . ARG A 1 101 ? 27.098 -18.990 -18.383 1.00 43.09 101 ARG A C 1
ATOM 700 O O . ARG A 1 101 ? 26.054 -19.529 -18.740 1.00 43.09 101 ARG A O 1
ATOM 707 N N . LEU A 1 102 ? 28.109 -18.718 -19.203 1.00 41.94 102 LEU A N 1
ATOM 708 C CA . LEU A 1 102 ? 28.239 -19.264 -20.545 1.00 41.94 102 LEU A CA 1
ATOM 709 C C . LEU A 1 102 ? 28.053 -20.779 -20.436 1.00 41.94 102 LEU A C 1
ATOM 711 O O . LEU A 1 102 ? 28.934 -21.486 -19.951 1.00 41.94 102 LEU A O 1
ATOM 715 N N . ASN A 1 103 ? 26.876 -21.267 -20.815 1.00 43.34 103 ASN A N 1
ATOM 716 C CA . ASN A 1 103 ? 26.598 -22.690 -20.835 1.00 43.34 103 ASN A CA 1
ATOM 717 C C . ASN A 1 103 ? 27.241 -23.246 -22.106 1.00 43.34 103 ASN A C 1
ATOM 719 O O . ASN A 1 103 ? 26.636 -23.242 -23.176 1.00 43.34 103 ASN A O 1
ATOM 723 N N . PHE A 1 104 ? 28.492 -23.688 -21.993 1.00 41.38 104 PHE A N 1
ATOM 724 C CA . PHE A 1 104 ? 29.124 -24.511 -23.016 1.00 41.38 104 PHE A CA 1
ATOM 725 C C . PHE A 1 104 ? 28.447 -25.880 -22.990 1.00 41.38 104 PHE A C 1
ATOM 727 O O . PHE A 1 104 ? 28.605 -26.642 -22.039 1.00 41.38 104 PHE A O 1
ATOM 734 N N . SER A 1 105 ? 27.658 -26.178 -24.017 1.00 44.41 105 SER A N 1
ATOM 735 C CA . SER A 1 105 ? 27.120 -27.517 -24.241 1.00 44.41 105 SER A CA 1
ATOM 736 C C . SER A 1 105 ? 27.938 -28.181 -25.345 1.00 44.41 105 SER A C 1
ATOM 738 O O . SER A 1 105 ? 28.074 -27.643 -26.439 1.00 44.41 105 SER A O 1
ATOM 740 N N . VAL A 1 106 ? 28.528 -29.335 -25.036 1.00 36.16 106 VAL A N 1
ATOM 741 C CA . VAL A 1 106 ? 29.165 -30.214 -26.022 1.00 36.16 106 VAL A CA 1
ATOM 742 C C . VAL A 1 106 ? 28.147 -31.299 -26.344 1.00 36.16 106 VAL A C 1
ATOM 744 O O . VAL A 1 106 ? 27.873 -32.162 -25.512 1.00 36.16 106 VAL A O 1
ATOM 747 N N . GLY A 1 107 ? 27.532 -31.219 -27.521 1.00 39.81 107 GLY A N 1
ATOM 748 C CA . GLY A 1 107 ? 26.635 -32.253 -28.028 1.00 39.81 107 GLY A CA 1
ATOM 749 C C . GLY A 1 107 ? 27.403 -33.246 -28.895 1.00 39.81 107 GLY A C 1
ATOM 750 O O . GLY A 1 107 ? 28.079 -32.842 -29.836 1.00 39.81 107 GLY A O 1
ATOM 751 N N . ILE A 1 108 ? 27.284 -34.543 -28.606 1.00 37.09 108 ILE A N 1
ATOM 752 C CA . ILE A 1 108 ? 27.713 -35.611 -29.517 1.00 37.09 108 ILE A CA 1
ATOM 753 C C . ILE A 1 108 ? 26.464 -36.073 -30.268 1.00 37.09 108 ILE A C 1
ATOM 755 O O . ILE A 1 108 ? 25.605 -36.746 -29.700 1.00 37.09 108 ILE A O 1
ATOM 759 N N . GLY A 1 109 ? 26.333 -35.663 -31.530 1.00 38.16 109 GLY A N 1
ATOM 760 C CA . GLY A 1 109 ? 25.265 -36.118 -32.417 1.00 38.16 109 GLY A CA 1
ATOM 761 C C . GLY A 1 109 ? 25.717 -37.326 -33.233 1.00 38.16 109 GLY A C 1
ATOM 762 O O . GLY A 1 109 ? 26.677 -37.230 -33.994 1.00 38.16 109 GLY A O 1
ATOM 763 N N . PHE A 1 110 ? 25.022 -38.457 -33.106 1.00 34.72 110 PHE A N 1
ATOM 764 C CA . PHE A 1 110 ? 25.208 -39.610 -33.988 1.00 34.72 110 PHE A CA 1
ATOM 765 C C . PHE A 1 110 ? 24.259 -39.472 -35.184 1.00 34.72 110 PHE A C 1
ATOM 767 O O . PHE A 1 110 ? 23.052 -39.662 -35.056 1.00 34.72 110 PHE A O 1
ATOM 774 N N . SER A 1 111 ? 24.804 -39.110 -36.345 1.00 39.25 111 SER A N 1
ATOM 775 C CA . SER A 1 111 ? 24.082 -39.133 -37.620 1.00 39.25 111 SER A CA 1
ATOM 776 C C . SER A 1 111 ? 24.119 -40.553 -38.189 1.00 39.25 111 SER A C 1
ATOM 778 O O . SER A 1 111 ? 25.182 -41.046 -38.566 1.00 39.25 111 SER A O 1
ATOM 780 N N . SER A 1 112 ? 22.973 -41.233 -38.255 1.00 36.84 112 SER A N 1
ATOM 781 C CA . SER A 1 112 ? 22.840 -42.475 -39.019 1.00 36.84 112 SER A CA 1
ATOM 782 C C . SER A 1 112 ? 22.518 -42.143 -40.480 1.00 36.84 112 SER A C 1
ATOM 784 O O . SER A 1 112 ? 21.351 -42.086 -40.865 1.00 36.84 112 SER A O 1
ATOM 786 N N . GLY A 1 113 ? 23.555 -41.910 -41.289 1.00 37.53 113 GLY A N 1
ATOM 787 C CA . GLY A 1 113 ? 23.425 -41.792 -42.743 1.00 37.53 113 GLY A CA 1
ATOM 788 C C . GLY A 1 113 ? 24.696 -41.317 -43.461 1.00 37.53 113 GLY A C 1
ATOM 789 O O . GLY A 1 113 ? 24.894 -40.118 -43.606 1.00 37.53 113 GLY A O 1
ATOM 790 N N . ALA A 1 114 ? 25.479 -42.274 -43.981 1.00 36.94 114 ALA A N 1
ATOM 791 C CA . ALA A 1 114 ? 26.585 -42.146 -44.957 1.00 36.94 114 ALA A CA 1
ATOM 792 C C . ALA A 1 114 ? 27.966 -41.602 -44.472 1.00 36.94 114 ALA A C 1
ATOM 794 O O . ALA A 1 114 ? 28.046 -40.850 -43.501 1.00 36.94 114 ALA A O 1
ATOM 795 N N . PRO A 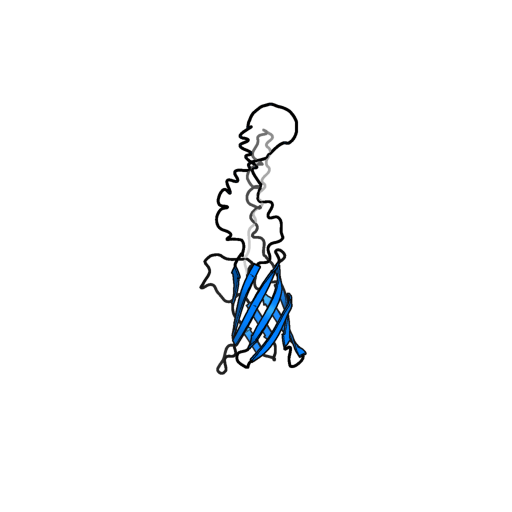1 115 ? 29.090 -42.049 -45.088 1.00 47.12 115 PRO A N 1
ATOM 796 C CA . PRO A 1 115 ? 30.375 -42.208 -44.409 1.00 47.12 115 PRO A CA 1
ATOM 797 C C . PRO A 1 115 ? 31.292 -40.992 -44.579 1.00 47.12 115 PRO A C 1
ATOM 799 O O . PRO A 1 115 ? 32.044 -40.902 -45.543 1.00 47.12 115 PRO A O 1
ATOM 802 N N . THR A 1 116 ? 31.295 -40.091 -43.599 1.00 39.50 116 THR A N 1
ATOM 803 C CA . THR A 1 116 ? 32.337 -39.056 -43.481 1.00 39.50 116 THR A CA 1
ATOM 804 C C . THR A 1 116 ? 32.481 -38.616 -42.026 1.00 39.50 116 THR A C 1
ATOM 806 O O . THR A 1 116 ? 31.858 -37.648 -41.626 1.00 39.50 116 THR A O 1
ATOM 809 N N . GLY A 1 117 ? 33.304 -39.352 -41.263 1.00 40.75 117 GLY A N 1
ATOM 810 C CA . GLY A 1 117 ? 34.003 -38.926 -40.036 1.00 40.75 117 GLY A CA 1
ATOM 811 C C . GLY A 1 117 ? 33.184 -38.402 -38.835 1.00 40.75 117 GLY A C 1
ATOM 812 O O . GLY A 1 117 ? 32.061 -37.930 -38.968 1.00 40.75 117 GLY A O 1
ATOM 813 N N . PRO A 1 118 ? 33.740 -38.441 -37.611 1.00 37.81 118 PRO A N 1
ATOM 814 C CA . PRO A 1 118 ? 33.159 -37.713 -36.488 1.00 37.81 118 PRO A CA 1
ATOM 815 C C . PRO A 1 118 ? 33.334 -36.202 -36.719 1.00 37.81 118 PRO A C 1
ATOM 817 O O . PRO A 1 118 ? 34.437 -35.670 -36.606 1.00 37.81 118 PRO A O 1
ATOM 820 N N . ALA A 1 119 ? 32.253 -35.499 -37.061 1.00 43.81 119 ALA A N 1
ATOM 821 C CA . ALA A 1 119 ? 32.250 -34.042 -37.137 1.00 43.81 119 ALA A CA 1
ATOM 822 C C . ALA A 1 119 ? 32.097 -33.451 -35.724 1.00 43.81 119 ALA A C 1
ATOM 824 O O . ALA A 1 119 ? 31.024 -33.496 -35.126 1.00 43.81 119 ALA A O 1
ATOM 825 N N . LEU A 1 120 ? 33.185 -32.897 -35.184 1.00 38.97 120 LEU A N 1
ATOM 826 C CA . LEU A 1 120 ? 33.167 -32.062 -33.981 1.00 38.97 120 LEU A CA 1
ATOM 827 C C . LEU A 1 120 ? 32.607 -30.681 -34.356 1.00 38.97 120 LEU A C 1
ATOM 829 O O . LEU A 1 120 ? 33.334 -29.819 -34.845 1.00 38.97 120 LEU A O 1
ATOM 833 N N . GLY A 1 121 ? 31.301 -30.483 -34.179 1.00 39.59 121 GLY A N 1
ATOM 834 C CA . GLY A 1 121 ? 30.645 -29.192 -34.386 1.00 39.59 121 GLY A CA 1
ATOM 835 C C . GLY A 1 121 ? 30.674 -28.342 -33.116 1.00 39.59 121 GLY A C 1
ATOM 836 O O . GLY A 1 121 ? 30.055 -28.702 -32.119 1.00 39.59 121 GLY A O 1
ATOM 837 N N . LEU A 1 122 ? 31.374 -27.205 -33.146 1.00 37.44 122 LEU A N 1
ATOM 838 C CA . LEU A 1 122 ? 31.293 -26.181 -32.102 1.00 37.44 122 LEU A CA 1
ATOM 839 C C . LEU A 1 122 ? 30.148 -25.215 -32.455 1.00 37.44 122 LEU A C 1
ATOM 841 O O . LEU A 1 122 ? 30.356 -24.210 -33.130 1.00 37.44 122 LEU A O 1
ATOM 845 N N . GLU A 1 123 ? 28.919 -25.541 -32.054 1.00 42.25 123 GLU A N 1
ATOM 846 C CA . GLU A 1 123 ? 27.758 -24.669 -32.273 1.00 42.25 123 GLU A CA 1
ATOM 847 C C . GLU A 1 123 ? 27.718 -23.565 -31.201 1.00 42.25 123 GLU A C 1
ATOM 849 O O . GLU A 1 123 ? 27.249 -23.756 -30.079 1.00 42.25 123 GLU A O 1
ATOM 854 N N . THR A 1 124 ? 28.215 -22.372 -31.532 1.00 36.78 124 THR A N 1
ATOM 855 C CA . THR A 1 124 ? 28.053 -21.173 -30.700 1.00 36.78 124 THR A CA 1
ATOM 856 C C . THR A 1 124 ? 26.674 -20.565 -30.937 1.00 36.78 124 THR A C 1
ATOM 858 O O . THR A 1 124 ? 26.512 -19.551 -31.616 1.00 36.78 124 THR A O 1
ATOM 861 N N . ARG A 1 125 ? 25.631 -21.163 -30.354 1.00 46.25 125 ARG A N 1
ATOM 862 C CA . ARG A 1 125 ? 24.335 -20.479 -30.270 1.00 46.25 125 ARG A CA 1
ATOM 863 C C . ARG A 1 125 ? 24.458 -19.344 -29.255 1.00 46.25 125 ARG A C 1
ATOM 865 O O . ARG A 1 125 ? 24.328 -19.551 -28.051 1.00 46.25 125 ARG A O 1
ATOM 872 N N . ALA A 1 126 ? 24.702 -18.132 -29.750 1.00 41.75 126 ALA A N 1
ATOM 873 C CA . ALA A 1 126 ? 24.477 -16.900 -29.005 1.00 41.75 126 ALA A CA 1
ATOM 874 C C . ALA A 1 126 ? 22.965 -16.758 -28.770 1.00 41.75 126 ALA A C 1
ATOM 876 O O . ALA A 1 126 ? 22.253 -16.075 -29.507 1.00 41.75 126 ALA A O 1
ATOM 877 N N . GLY A 1 127 ? 22.451 -17.482 -27.775 1.00 42.06 127 GLY A N 1
ATOM 878 C CA . GLY A 1 127 ? 21.107 -17.281 -27.267 1.00 42.06 127 GLY A CA 1
ATOM 879 C C . GLY A 1 127 ? 21.053 -15.885 -26.670 1.00 42.06 127 GLY A C 1
ATOM 880 O O . GLY A 1 127 ? 21.559 -15.660 -25.575 1.00 42.06 127 GLY A O 1
ATOM 881 N N . THR A 1 128 ? 20.477 -14.934 -27.400 1.00 43.28 128 THR A N 1
ATOM 882 C CA . THR A 1 128 ? 20.034 -13.678 -26.799 1.00 43.28 128 THR A CA 1
ATOM 883 C C . THR A 1 128 ? 19.085 -14.054 -25.660 1.00 43.28 128 THR A C 1
ATOM 885 O O . THR A 1 128 ? 18.113 -14.771 -25.919 1.00 43.28 128 THR A O 1
ATOM 888 N N . PRO A 1 129 ? 19.339 -13.648 -24.401 1.00 44.59 129 PRO A N 1
ATOM 889 C CA . PRO A 1 129 ? 18.365 -13.839 -23.342 1.00 44.59 129 PRO A CA 1
ATOM 890 C C . PRO A 1 129 ? 17.167 -12.966 -23.698 1.00 44.59 129 PRO A C 1
ATOM 892 O O . PRO A 1 129 ? 17.145 -11.764 -23.441 1.00 44.59 129 PRO A O 1
ATOM 895 N N . ARG A 1 130 ? 16.184 -13.546 -24.382 1.00 47.38 130 ARG A N 1
ATOM 896 C CA . ARG A 1 130 ? 14.928 -12.875 -24.688 1.00 47.38 130 ARG A CA 1
ATOM 897 C C . ARG A 1 130 ? 14.048 -12.987 -23.457 1.00 47.38 130 ARG A C 1
ATOM 899 O O . ARG A 1 130 ? 13.045 -13.685 -23.444 1.00 47.38 130 ARG A O 1
ATOM 906 N N . ASP A 1 131 ? 14.480 -12.325 -22.396 1.00 46.78 131 ASP A N 1
ATOM 907 C CA . ASP A 1 131 ? 13.717 -12.237 -21.166 1.00 46.78 131 ASP A CA 1
ATOM 908 C C . ASP A 1 131 ? 12.824 -10.993 -21.260 1.00 46.78 131 ASP A C 1
ATOM 910 O O . ASP A 1 131 ? 13.054 -9.964 -20.626 1.00 46.78 131 ASP A O 1
ATOM 914 N N . THR A 1 132 ? 11.860 -11.071 -22.183 1.00 48.66 132 THR A N 1
ATOM 915 C CA . THR A 1 132 ? 10.834 -10.049 -22.450 1.00 48.66 132 THR A CA 1
ATOM 916 C C . THR A 1 132 ? 9.554 -10.302 -21.654 1.00 48.66 132 THR A C 1
ATOM 918 O O . THR A 1 132 ? 8.500 -9.781 -22.015 1.00 48.66 132 THR A O 1
ATOM 921 N N . SER A 1 133 ? 9.609 -11.107 -20.590 1.00 53.25 133 SER A N 1
ATOM 922 C CA . SER A 1 133 ? 8.468 -11.226 -19.684 1.00 53.25 133 SER A CA 1
ATOM 923 C C . SER A 1 133 ? 8.308 -9.921 -18.897 1.00 53.25 133 SER A C 1
ATOM 925 O O . SER A 1 133 ? 9.305 -9.420 -18.366 1.00 53.25 133 SER A O 1
ATOM 927 N N . PRO A 1 134 ? 7.091 -9.349 -18.804 1.00 55.19 134 PRO A N 1
ATOM 928 C CA . PRO A 1 134 ? 6.835 -8.225 -17.913 1.00 55.19 134 PRO A CA 1
ATOM 929 C C . PRO A 1 134 ? 7.193 -8.666 -16.493 1.00 55.19 134 PRO A C 1
ATOM 931 O O . PRO A 1 134 ? 6.554 -9.547 -15.921 1.00 55.19 134 PRO A O 1
ATOM 934 N N . ARG A 1 135 ? 8.287 -8.119 -15.957 1.00 73.62 135 ARG A N 1
ATOM 935 C CA . ARG A 1 135 ? 8.831 -8.565 -14.675 1.00 73.62 135 ARG A CA 1
ATOM 936 C C . ARG A 1 135 ? 7.964 -8.025 -13.549 1.00 73.62 135 ARG A C 1
ATOM 938 O O . ARG A 1 135 ? 7.963 -6.823 -13.283 1.00 73.62 135 ARG A O 1
ATOM 945 N N . THR A 1 136 ? 7.235 -8.919 -12.894 1.00 83.38 136 THR A N 1
ATOM 946 C CA . THR A 1 136 ? 6.595 -8.622 -11.616 1.00 83.38 136 THR A CA 1
ATOM 947 C C . THR A 1 136 ? 7.675 -8.436 -10.556 1.00 83.38 136 THR A C 1
ATOM 949 O O . THR A 1 136 ? 8.587 -9.251 -10.412 1.00 83.38 136 THR A O 1
ATOM 952 N N . ARG A 1 137 ? 7.574 -7.335 -9.820 1.00 87.88 137 ARG A N 1
ATOM 953 C CA . ARG A 1 137 ? 8.443 -6.978 -8.703 1.00 87.88 137 ARG A CA 1
ATOM 954 C C . ARG A 1 137 ? 7.779 -7.433 -7.417 1.00 87.88 137 ARG A C 1
ATOM 956 O O . ARG A 1 137 ? 6.617 -7.110 -7.176 1.00 87.88 137 ARG A O 1
ATOM 963 N N . ALA A 1 138 ? 8.533 -8.140 -6.590 1.00 89.44 138 ALA A N 1
ATOM 964 C CA . ALA A 1 138 ? 8.080 -8.544 -5.269 1.00 89.44 138 ALA A CA 1
ATOM 965 C C . ALA A 1 138 ? 8.640 -7.585 -4.217 1.00 89.44 138 ALA A C 1
ATOM 967 O O . ALA A 1 138 ? 9.738 -7.043 -4.368 1.00 89.44 138 ALA A O 1
ATOM 968 N N . GLY A 1 139 ? 7.915 -7.386 -3.125 1.00 90.38 139 GLY A N 1
ATOM 969 C CA . GLY A 1 139 ? 8.428 -6.590 -2.020 1.00 90.38 139 GLY A CA 1
ATOM 970 C C . GLY A 1 139 ? 7.535 -6.591 -0.803 1.00 90.38 139 GLY A C 1
ATOM 971 O O . GLY A 1 139 ? 6.593 -7.372 -0.716 1.00 90.38 139 GLY A O 1
ATOM 972 N N . ASN A 1 140 ? 7.850 -5.704 0.134 1.00 91.62 140 ASN A N 1
ATOM 973 C CA . ASN A 1 140 ? 7.133 -5.586 1.393 1.00 91.62 140 ASN A CA 1
ATOM 974 C C . ASN A 1 140 ? 6.711 -4.141 1.646 1.00 91.62 140 ASN A C 1
ATOM 976 O O . ASN A 1 140 ? 7.406 -3.195 1.272 1.00 91.62 140 ASN A O 1
ATOM 980 N N . LEU A 1 141 ? 5.585 -3.989 2.330 1.00 93.12 141 LEU A N 1
ATOM 981 C CA . LEU A 1 141 ? 5.087 -2.729 2.860 1.00 93.12 141 LEU A CA 1
ATOM 982 C C . LEU A 1 141 ? 4.941 -2.866 4.370 1.00 93.12 141 LEU A C 1
ATOM 984 O O . LEU A 1 141 ? 4.300 -3.795 4.849 1.00 93.12 141 LEU A O 1
ATOM 988 N N . ILE A 1 142 ? 5.527 -1.937 5.116 1.00 93.81 142 ILE A N 1
ATOM 989 C CA . ILE A 1 142 ? 5.351 -1.855 6.566 1.00 93.81 142 ILE A CA 1
ATOM 990 C C . ILE A 1 142 ? 4.816 -0.466 6.878 1.00 93.81 142 ILE A C 1
ATOM 992 O O . ILE A 1 142 ? 5.451 0.534 6.534 1.00 93.81 142 ILE A O 1
ATOM 996 N N . VAL A 1 143 ? 3.648 -0.407 7.515 1.00 95.81 143 VAL A N 1
ATOM 997 C CA . VAL A 1 143 ? 2.994 0.842 7.924 1.00 95.81 143 VAL A CA 1
ATOM 998 C C . VAL A 1 143 ? 2.560 0.767 9.378 1.00 95.81 143 VAL A C 1
ATOM 1000 O O . VAL A 1 143 ? 2.226 -0.305 9.880 1.00 95.81 143 VAL A O 1
ATOM 1003 N N . ARG A 1 144 ? 2.548 1.910 10.059 1.00 96.19 144 ARG A N 1
ATOM 1004 C CA . ARG A 1 144 ? 2.126 2.013 11.459 1.00 96.19 144 ARG A CA 1
ATOM 1005 C C . ARG A 1 144 ? 1.229 3.219 11.685 1.00 96.19 144 ARG A C 1
ATOM 1007 O O . ARG A 1 144 ? 1.365 4.213 10.974 1.00 96.19 144 ARG A O 1
ATOM 1014 N N . THR A 1 145 ? 0.355 3.154 12.680 1.00 95.56 145 THR A N 1
ATOM 1015 C CA . THR A 1 145 ? -0.336 4.349 13.177 1.00 95.56 145 THR A CA 1
ATOM 1016 C C . THR A 1 145 ? 0.570 5.156 14.096 1.00 95.56 145 THR A C 1
ATOM 1018 O O . THR A 1 145 ? 1.467 4.610 14.740 1.00 95.56 145 THR A O 1
ATOM 1021 N N . GLU A 1 146 ? 0.315 6.455 14.176 1.00 90.81 146 GLU A N 1
ATOM 1022 C CA . GLU A 1 146 ? 0.922 7.340 15.173 1.00 90.81 146 GLU A CA 1
ATOM 1023 C C . GLU A 1 146 ? 0.041 7.408 16.435 1.00 90.81 146 GLU A C 1
ATOM 1025 O O . GLU A 1 146 ? -1.138 7.050 16.385 1.00 90.81 146 GLU A O 1
ATOM 1030 N N . GLY A 1 147 ? 0.609 7.852 17.561 1.00 87.81 147 GLY A N 1
ATOM 1031 C CA . GLY A 1 147 ? -0.093 8.000 18.844 1.00 87.81 147 GLY A CA 1
ATOM 1032 C C . GLY A 1 147 ? 0.284 6.958 19.904 1.00 87.81 147 GLY A C 1
ATOM 1033 O O . GLY A 1 147 ? 1.223 6.182 19.721 1.00 87.81 147 GLY A O 1
ATOM 1034 N N . ASP A 1 148 ? -0.455 6.973 21.017 1.00 84.62 148 ASP A N 1
ATOM 1035 C CA . ASP A 1 148 ? -0.150 6.202 22.234 1.00 84.62 148 ASP A CA 1
ATOM 1036 C C . ASP A 1 148 ? -0.460 4.694 22.124 1.00 84.62 148 ASP A C 1
ATOM 1038 O O . ASP A 1 148 ? 0.100 3.897 22.873 1.00 84.62 148 ASP A O 1
ATOM 1042 N N . ASP A 1 149 ? -1.302 4.288 21.165 1.00 88.25 149 ASP A N 1
ATOM 1043 C CA . ASP A 1 14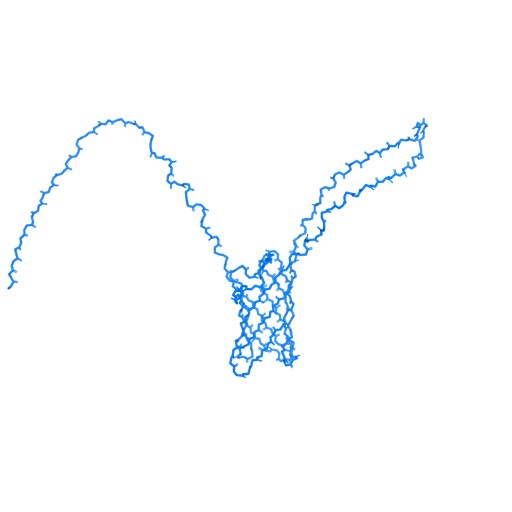9 ? -1.599 2.884 20.832 1.00 88.25 149 ASP A CA 1
ATOM 1044 C C . ASP A 1 149 ? -1.178 2.565 19.381 1.00 88.25 149 ASP A C 1
ATOM 1046 O O . ASP A 1 149 ? -2.007 2.588 18.459 1.00 88.25 149 ASP A O 1
ATOM 1050 N N . PRO A 1 150 ? 0.120 2.329 19.114 1.00 91.19 150 PRO A N 1
ATOM 1051 C CA . PRO A 1 150 ? 0.606 2.085 17.763 1.00 91.19 150 PRO A CA 1
ATOM 1052 C C . PRO A 1 150 ? 0.186 0.698 17.255 1.00 91.19 150 PRO A C 1
ATOM 1054 O O . PRO A 1 150 ? 0.601 -0.334 17.778 1.00 91.19 150 PRO A O 1
ATOM 1057 N N . ALA A 1 151 ? -0.567 0.664 16.155 1.00 94.50 151 ALA A N 1
ATOM 1058 C CA . ALA A 1 151 ? -0.846 -0.559 15.405 1.00 94.50 151 ALA A CA 1
ATOM 1059 C C . ALA A 1 151 ? 0.022 -0.620 14.148 1.00 94.50 151 ALA A C 1
ATOM 1061 O O . ALA A 1 151 ? 0.295 0.405 13.526 1.00 94.50 151 ALA A O 1
ATOM 1062 N N . THR A 1 152 ? 0.425 -1.826 13.750 1.00 95.62 152 THR A N 1
ATOM 1063 C CA . THR A 1 152 ? 1.265 -2.054 12.562 1.00 95.62 152 THR A CA 1
ATOM 1064 C C . THR A 1 152 ? 0.538 -2.949 11.568 1.00 95.62 152 THR A C 1
ATOM 1066 O O . THR A 1 152 ? -0.149 -3.882 11.981 1.00 95.62 152 THR A O 1
ATOM 1069 N N . LEU A 1 153 ? 0.709 -2.688 10.273 1.00 96.38 153 LEU A N 1
ATOM 1070 C CA . LEU A 1 153 ? 0.375 -3.616 9.195 1.00 96.38 153 LEU A CA 1
ATOM 1071 C C . LEU A 1 153 ? 1.661 -3.976 8.449 1.00 96.38 153 LEU A C 1
ATOM 1073 O O . LEU A 1 153 ? 2.418 -3.091 8.038 1.00 96.38 153 LEU A O 1
ATOM 1077 N N . THR A 1 154 ? 1.879 -5.271 8.256 1.00 96.75 154 THR A N 1
ATOM 1078 C CA . THR A 1 154 ? 2.985 -5.811 7.459 1.00 96.75 154 THR A CA 1
ATOM 1079 C C . THR A 1 154 ? 2.400 -6.527 6.261 1.00 96.75 154 THR A C 1
ATOM 1081 O O . THR A 1 154 ? 1.604 -7.448 6.436 1.00 96.75 154 THR A O 1
ATOM 1084 N N . CYS A 1 155 ? 2.795 -6.122 5.059 1.00 96.00 155 CYS A N 1
ATOM 1085 C CA . CYS A 1 155 ? 2.244 -6.636 3.818 1.00 96.00 155 CYS A CA 1
ATOM 1086 C C . CYS A 1 155 ? 3.326 -7.147 2.878 1.00 96.00 155 CYS A C 1
ATOM 1088 O O . CYS A 1 155 ? 4.414 -6.575 2.800 1.00 96.00 155 CYS A O 1
ATOM 1090 N N . THR A 1 156 ? 2.980 -8.181 2.123 1.00 95.38 156 THR A N 1
ATOM 1091 C CA . THR A 1 156 ? 3.723 -8.620 0.939 1.00 95.38 156 THR A CA 1
ATOM 1092 C C . THR A 1 156 ? 3.073 -8.019 -0.301 1.00 95.38 156 THR A C 1
ATOM 1094 O O . THR A 1 156 ? 1.854 -7.877 -0.342 1.00 95.38 156 THR A O 1
ATOM 1097 N N . LEU A 1 157 ? 3.877 -7.618 -1.283 1.00 94.38 157 LEU A N 1
ATOM 1098 C CA . LEU A 1 157 ? 3.432 -6.949 -2.504 1.00 94.38 157 LEU A CA 1
ATOM 1099 C C . LEU A 1 157 ? 3.918 -7.698 -3.742 1.00 94.38 157 LEU A C 1
ATOM 1101 O O . LEU A 1 157 ? 5.067 -8.143 -3.798 1.00 94.38 157 LEU A O 1
ATOM 1105 N N . GLN A 1 158 ? 3.061 -7.744 -4.756 1.00 93.12 158 GLN A N 1
ATOM 1106 C CA . GLN A 1 158 ? 3.389 -8.124 -6.126 1.00 93.12 158 GLN A CA 1
ATOM 1107 C C . GLN A 1 158 ? 2.963 -6.986 -7.045 1.00 93.12 158 GLN A C 1
ATOM 1109 O O . GLN A 1 158 ? 1.790 -6.626 -7.071 1.00 93.12 158 GLN A O 1
ATOM 1114 N N . VAL A 1 159 ? 3.918 -6.405 -7.768 1.00 92.19 159 VAL A N 1
ATOM 1115 C CA . VAL A 1 159 ? 3.713 -5.180 -8.547 1.00 92.19 159 VAL A CA 1
ATOM 1116 C C . VAL A 1 159 ? 4.201 -5.385 -9.967 1.00 92.19 159 VAL A C 1
ATOM 1118 O O . VAL A 1 159 ? 5.365 -5.713 -10.195 1.00 92.19 159 VAL A O 1
ATOM 1121 N N . ASP A 1 160 ? 3.331 -5.165 -10.935 1.00 89.94 160 ASP A N 1
ATOM 1122 C CA . ASP A 1 160 ? 3.664 -5.267 -12.346 1.00 89.94 160 ASP A CA 1
ATOM 1123 C C . ASP A 1 160 ? 4.452 -4.034 -12.846 1.00 89.94 160 ASP A C 1
ATOM 1125 O O . ASP A 1 160 ? 4.626 -3.049 -12.115 1.00 89.94 160 ASP A O 1
ATOM 1129 N N . PRO A 1 161 ? 4.971 -4.045 -14.088 1.00 85.00 161 PRO A N 1
ATOM 1130 C CA . PRO A 1 161 ? 5.709 -2.911 -14.648 1.00 85.00 161 PRO A CA 1
ATOM 1131 C C . PRO A 1 161 ? 4.897 -1.613 -14.789 1.00 85.00 161 PRO A C 1
ATOM 1133 O O . PRO A 1 161 ? 5.500 -0.538 -14.846 1.00 85.00 161 PRO A O 1
ATOM 1136 N N . THR A 1 162 ? 3.566 -1.710 -14.835 1.00 88.06 162 THR A N 1
ATOM 1137 C CA . THR A 1 162 ? 2.624 -0.584 -14.923 1.00 88.06 162 THR A CA 1
ATOM 1138 C C . THR A 1 162 ? 2.248 0.003 -13.563 1.00 88.06 162 THR A C 1
ATOM 1140 O O . THR A 1 162 ? 1.462 0.939 -13.518 1.00 88.06 162 THR A O 1
ATOM 1143 N N . GLU A 1 163 ? 2.872 -0.481 -12.483 1.00 89.25 163 GLU A N 1
ATOM 1144 C CA . GLU A 1 163 ? 2.622 -0.049 -11.100 1.00 89.25 163 GLU A CA 1
ATOM 1145 C C . GLU A 1 163 ? 1.234 -0.432 -10.570 1.00 89.25 163 GLU A C 1
ATOM 1147 O O . GLU A 1 163 ? 0.822 0.096 -9.541 1.00 89.25 163 GLU A O 1
ATOM 1152 N N . HIS A 1 164 ? 0.571 -1.401 -11.207 1.00 92.12 164 HIS A N 1
ATOM 1153 C CA . HIS A 1 164 ? -0.563 -2.095 -10.607 1.00 92.12 164 HIS A CA 1
ATOM 1154 C C . HIS A 1 164 ? -0.069 -3.301 -9.817 1.00 92.12 164 HIS A C 1
ATOM 1156 O O . HIS A 1 164 ? 0.999 -3.863 -10.088 1.00 92.12 164 HIS A O 1
ATOM 1162 N N . GLY A 1 165 ? -0.834 -3.720 -8.824 1.00 93.00 165 GLY A N 1
ATOM 1163 C CA . GLY A 1 165 ? -0.419 -4.806 -7.967 1.00 93.00 165 GLY A CA 1
ATOM 1164 C C . GLY A 1 165 ? -1.473 -5.286 -6.998 1.00 93.00 165 GLY A C 1
ATOM 1165 O O . GLY A 1 165 ? -2.571 -4.746 -6.865 1.00 93.00 165 GLY A O 1
ATOM 1166 N N . VAL A 1 166 ? -1.090 -6.343 -6.299 1.00 95.56 166 VAL A N 1
ATOM 1167 C CA . VAL A 1 166 ? -1.849 -6.916 -5.196 1.00 95.56 166 VAL A CA 1
ATOM 1168 C C . VAL A 1 166 ? -0.940 -7.090 -3.995 1.00 95.56 166 VAL A C 1
ATOM 1170 O O . VAL A 1 166 ? 0.287 -7.173 -4.124 1.00 95.56 166 VAL A O 1
ATOM 1173 N N . GLY A 1 167 ? -1.541 -7.156 -2.816 1.00 95.75 167 GLY A N 1
ATOM 1174 C CA . GLY A 1 167 ? -0.800 -7.464 -1.609 1.00 95.75 167 GLY A CA 1
ATOM 1175 C C . GLY A 1 167 ? -1.648 -8.077 -0.513 1.00 95.75 167 GLY A C 1
ATOM 1176 O O . GLY A 1 167 ? -2.843 -7.808 -0.402 1.00 95.75 167 GLY A O 1
ATOM 1177 N N . ASP A 1 168 ? -0.985 -8.861 0.323 1.00 97.00 168 ASP A N 1
ATOM 1178 C CA . ASP A 1 168 ? -1.560 -9.506 1.496 1.00 97.00 168 ASP A CA 1
ATOM 1179 C C . ASP A 1 168 ? -0.912 -8.916 2.743 1.00 97.00 168 ASP A C 1
ATOM 1181 O O . ASP A 1 168 ? 0.316 -8.934 2.864 1.00 97.00 168 ASP A O 1
ATOM 1185 N N . CYS A 1 169 ? -1.723 -8.407 3.671 1.00 96.69 169 CYS A N 1
ATOM 1186 C CA . CYS A 1 169 ? -1.278 -7.841 4.939 1.00 96.69 169 CYS A CA 1
ATOM 1187 C C . CYS A 1 169 ? -1.729 -8.650 6.143 1.00 96.69 169 CYS A C 1
ATOM 1189 O O . CYS A 1 169 ? -2.839 -9.183 6.196 1.00 96.69 169 CYS A O 1
ATOM 1191 N N . MET A 1 170 ? -0.916 -8.565 7.188 1.00 97.81 170 MET A N 1
ATOM 1192 C CA . MET A 1 170 ? -1.276 -8.954 8.537 1.00 97.81 170 MET A CA 1
ATOM 1193 C C . MET A 1 170 ? -1.103 -7.768 9.482 1.00 97.81 170 MET A C 1
ATOM 1195 O O . MET A 1 170 ? -0.063 -7.105 9.484 1.00 97.81 170 MET A O 1
ATOM 1199 N N . GLY A 1 171 ? -2.137 -7.493 10.273 1.00 96.00 171 GLY A N 1
ATOM 1200 C CA . GLY A 1 171 ? -2.087 -6.503 11.338 1.00 96.00 171 GLY A CA 1
ATOM 1201 C C . GLY A 1 171 ? -1.464 -7.049 12.617 1.00 96.00 171 GLY A C 1
ATOM 1202 O O . GLY A 1 171 ? -1.453 -8.255 12.855 1.00 96.00 171 GLY A O 1
ATOM 1203 N N . SER A 1 172 ? -0.995 -6.152 13.483 1.00 93.94 172 SER A N 1
ATOM 1204 C CA . SER A 1 172 ? -0.470 -6.494 14.814 1.00 93.94 172 SER A CA 1
ATOM 1205 C C . SER A 1 172 ? -1.503 -7.168 15.726 1.00 93.94 172 SER A C 1
ATOM 1207 O O . SER A 1 172 ? -1.134 -7.850 16.674 1.00 93.94 172 SER A O 1
ATOM 1209 N N . ASN A 1 173 ? -2.793 -7.020 15.419 1.00 92.69 173 ASN A N 1
ATOM 1210 C CA . ASN A 1 173 ? -3.908 -7.714 16.068 1.00 92.69 173 ASN A CA 1
ATOM 1211 C C . ASN A 1 173 ? -4.264 -9.068 15.415 1.00 92.69 173 ASN A C 1
ATOM 1213 O O . ASN A 1 173 ? -5.271 -9.669 15.775 1.00 92.69 173 ASN A O 1
ATOM 1217 N N . GLY A 1 174 ? -3.496 -9.525 14.420 1.00 94.62 174 GLY A N 1
ATOM 1218 C CA . GLY A 1 174 ? -3.758 -10.756 13.670 1.00 94.62 174 GLY A CA 1
ATOM 1219 C C . GLY A 1 174 ? -4.829 -10.638 12.578 1.00 94.62 174 GLY A C 1
ATOM 1220 O O . GLY A 1 174 ? -5.082 -11.618 11.877 1.00 94.62 174 GLY A O 1
ATOM 1221 N N . ALA A 1 175 ? -5.444 -9.463 12.389 1.00 95.56 175 ALA A N 1
ATOM 1222 C CA . ALA A 1 175 ? -6.392 -9.248 11.299 1.00 95.56 175 ALA A CA 1
ATOM 1223 C C . ALA A 1 175 ? -5.688 -9.343 9.937 1.00 95.56 175 ALA A C 1
ATOM 1225 O O . ALA A 1 175 ? -4.548 -8.900 9.777 1.00 95.56 175 ALA A O 1
ATOM 1226 N N . ARG A 1 176 ? -6.377 -9.922 8.952 1.00 97.38 176 ARG A N 1
ATOM 1227 C CA . ARG A 1 176 ? -5.859 -10.125 7.597 1.00 97.38 176 ARG A CA 1
ATOM 1228 C C . ARG A 1 176 ? -6.500 -9.144 6.637 1.00 97.38 176 ARG A C 1
ATOM 1230 O O . ARG A 1 176 ? -7.726 -9.032 6.608 1.00 97.38 176 ARG A O 1
ATOM 1237 N N . TYR A 1 177 ? -5.680 -8.506 5.814 1.00 97.94 177 TYR A N 1
ATOM 1238 C CA . TYR A 1 177 ? -6.150 -7.571 4.802 1.00 97.94 177 TYR A CA 1
ATOM 1239 C C . TYR A 1 177 ? -5.611 -7.956 3.434 1.00 97.94 177 TYR A C 1
ATOM 1241 O O . TYR A 1 177 ? -4.490 -8.443 3.324 1.00 97.94 177 TYR A O 1
ATOM 1249 N N . VAL A 1 178 ? -6.396 -7.692 2.400 1.00 97.75 178 VAL A N 1
ATOM 1250 C CA . VAL A 1 178 ? -5.967 -7.775 1.001 1.00 97.75 178 VAL A CA 1
ATOM 1251 C C . VAL A 1 178 ? -6.026 -6.395 0.384 1.00 97.75 178 VAL A C 1
ATOM 1253 O O . VAL A 1 178 ? -6.917 -5.608 0.703 1.00 97.75 178 VAL A O 1
ATOM 1256 N N . MET A 1 179 ? -5.083 -6.099 -0.501 1.00 96.62 179 MET A N 1
ATOM 1257 C CA . MET A 1 179 ? -5.049 -4.849 -1.247 1.00 96.62 179 MET A CA 1
ATOM 1258 C C . MET A 1 179 ? -4.920 -5.078 -2.746 1.00 96.62 179 MET A C 1
ATOM 1260 O O . MET A 1 179 ? -4.325 -6.059 -3.190 1.00 96.62 179 MET A O 1
ATOM 1264 N N . GLN A 1 180 ? -5.441 -4.119 -3.504 1.00 96.94 180 GLN A N 1
ATOM 1265 C CA . GLN A 1 180 ? -5.261 -3.999 -4.947 1.00 96.94 180 GLN A CA 1
ATOM 1266 C C . GLN A 1 180 ? -5.045 -2.532 -5.312 1.00 96.94 180 GLN A C 1
ATOM 1268 O O . GLN A 1 180 ? -5.702 -1.657 -4.742 1.00 96.94 180 GLN A O 1
ATOM 1273 N N . PHE A 1 181 ? -4.150 -2.262 -6.250 1.00 93.88 181 PHE A N 1
ATOM 1274 C CA . PHE A 1 181 ? -3.809 -0.916 -6.710 1.00 93.88 181 PHE A CA 1
ATOM 1275 C C . PHE A 1 181 ? -3.314 -0.938 -8.150 1.00 93.88 181 PHE A C 1
ATOM 1277 O O . PHE A 1 181 ? -3.029 -2.047 -8.655 1.00 93.88 181 PHE A O 1
#

Solvent-accessible surface area (backbone atoms only — not comparable to full-atom values): 11649 Å² total; per-residue (Å²): 139,86,81,90,83,84,90,80,90,76,88,80,85,83,86,78,89,82,83,88,78,94,85,87,85,76,84,80,78,78,72,80,79,65,78,80,77,57,68,64,50,66,28,41,33,31,33,73,85,78,68,50,64,31,40,33,39,34,37,60,67,37,79,45,63,58,91,85,71,88,77,70,75,72,33,31,40,37,37,44,93,95,40,62,25,46,20,41,54,49,30,43,65,76,74,79,63,68,83,78,72,83,79,84,75,88,76,88,81,86,80,92,74,83,97,73,77,91,79,88,72,85,78,81,77,80,72,73,83,81,77,77,66,83,60,59,27,42,34,40,33,44,29,30,31,78,72,97,75,64,49,39,39,45,29,44,37,44,29,40,82,86,58,36,36,41,32,49,30,39,34,76,85,69,51,43,32,43,36,43,61

Foldseek 3Di:
DDDDDDDDDDDDDDDDDDDDDDDPDDPPPPPPPPPPQQQKDKWKKAFPVPRWIWMKIFAGCLLPADDPPPDDDWGMWIQTPNFIWTHGKHWHFPPPPDDPDPPQDQDQDDDPDDDDDRDRDRDPPPPDPPPVPQGWIKTKIWIWTDDDDIKIKIKIWTATPVRWTKIWIAIPVRTIMIMTD

Mean predicted aligned error: 17.95 Å

Secondary structure (DSSP, 8-state):
------------------------SSTTSSSS-----PPPEEEEEEETTT--EEEEEEPTTTTS--SS-SSPPP-EEEEETTEEEEEEEEEE-TT---S-------------SS------------------S--PEEEEEEEEE-SSS--EEEEEEEE-TTS-EEEEEEETTS-EEEEE-

Sequence (181 aa):
MSRRAEQRVQNSKPLGRGVAGCALGVAALLSSCAPTLTASTVGRVVNTSTGEEGSVTFGPGALRARAGDTLGKNNVTVQVGGRSYVGRAALVDTAVTAPSRLNFSVGIGFSSGAPTGPALGLETRAGTPRDTSPRTRAGNLIVRTEGDDPATLTCTLQVDPTEHGVGDCMGSNGARYVMQF

Radius of gyration: 32.41 Å; Cα contacts (8 Å, |Δi|>4): 279; chains: 1; bounding box: 49×112×67 Å